Protein AF-A0A7J3S678-F1 (afdb_monomer_lite)

Sequence (325 aa):
MMLSISERAAVAVEGVDENLILGVKRDWEKSLGQVLEDLDFKKEIYIEYNPLIWHFSKYPIGIRAYSSIGNIITIIEFSTPNRRIPFDIFSSFESKRAVIAHEIAHILDDQRSYSMNYKKMAYEAQNYISREQRAELLAFFYEPLGIIKSNHSLIKVASYISSTDIGGHYMLGYGVLEALGRLGMNRTIKIPLFFEKMGEDHGVDISGLLRSHITYPYSFAGLLSLSIKNSIGILKISDLILCREKLISYLKGELNFQELDNELKKMGYHTKMDEEKLIEIMEQILIPEILDASSSNHMKKAKKYITKLRFPKLKNDMQNAIRLC

Secondary structure (DSSP, 8-state):
----HHHHHHHHHHT--HHHHHHHHHHHHHHHHHHHHHTT--S-EEEEE-THHHHHT--SEEEEEEE-SS-EEEEEEE--S-SSS-S-TT-SHHHHHHHHHHHHHHHHHHHHHHTT-HHHHHHHHHHBSHHHHHHHHHHHHH-HHHHHHHHHHHHHHHHHHTT----HHHHHHHHHHHHHHHTT----S-HHHHHHHHHHHHT--THHHHT-TT---GGGB----SSGGG--SB-BHHHHHHHHHHHHHHHTTSS-HHHHHHHHHHTT------HHHHHHHHHHH--HHHHHT--HHHHHHHHHHHTT-S-HHHHHHHHHHHHH-

Structure (mmCIF, N/CA/C/O backbone):
data_AF-A0A7J3S678-F1
#
_entry.id   AF-A0A7J3S678-F1
#
loop_
_atom_site.group_PDB
_atom_site.id
_atom_site.type_symbol
_atom_site.label_atom_id
_atom_site.label_alt_id
_atom_site.label_comp_id
_atom_site.label_asym_id
_atom_site.label_entity_id
_atom_site.label_seq_id
_atom_site.pdbx_PDB_ins_code
_atom_site.Cartn_x
_atom_site.Cartn_y
_atom_site.Cartn_z
_atom_site.occupancy
_atom_site.B_iso_or_equiv
_atom_site.auth_seq_id
_atom_site.auth_comp_id
_atom_site.auth_asym_id
_atom_site.auth_atom_id
_atom_site.pdbx_PDB_model_num
ATOM 1 N N . MET A 1 1 ? 7.335 -4.159 -29.404 1.00 72.56 1 MET A N 1
ATOM 2 C CA . MET A 1 1 ? 7.611 -4.788 -28.097 1.00 72.56 1 MET A CA 1
ATOM 3 C C . MET A 1 1 ? 7.075 -6.204 -28.155 1.00 72.56 1 MET A C 1
ATOM 5 O O . MET A 1 1 ? 5.934 -6.366 -28.568 1.00 72.56 1 MET A O 1
ATOM 9 N N . MET A 1 2 ? 7.907 -7.193 -27.844 1.00 85.31 2 MET A N 1
ATOM 10 C CA . MET A 1 2 ? 7.522 -8.604 -27.762 1.00 85.31 2 MET A CA 1
ATOM 11 C C . MET A 1 2 ? 7.770 -9.079 -26.331 1.00 85.31 2 MET A C 1
ATOM 13 O O . MET A 1 2 ? 8.707 -8.596 -25.696 1.00 85.31 2 MET A O 1
ATOM 17 N N . LEU A 1 3 ? 6.946 -10.004 -25.840 1.00 89.31 3 LEU A N 1
ATOM 18 C CA . LEU A 1 3 ? 7.205 -10.683 -24.574 1.00 89.31 3 LEU A CA 1
ATOM 19 C C . LEU A 1 3 ? 8.467 -11.545 -24.691 1.00 89.31 3 LEU A C 1
ATOM 21 O O . LEU A 1 3 ? 8.767 -12.101 -25.756 1.00 89.31 3 LEU A O 1
ATOM 25 N N . SER A 1 4 ? 9.200 -11.678 -23.590 1.00 91.12 4 SER A N 1
ATOM 26 C CA . SER A 1 4 ? 10.328 -12.602 -23.513 1.00 91.12 4 SER A CA 1
ATOM 27 C C . SER A 1 4 ? 9.859 -14.060 -23.692 1.00 91.12 4 SER A C 1
ATOM 29 O O . SER A 1 4 ? 8.665 -14.376 -23.689 1.00 91.12 4 SER A O 1
ATOM 31 N N . ILE A 1 5 ? 10.800 -14.994 -23.865 1.00 90.00 5 ILE A N 1
ATOM 32 C CA . ILE A 1 5 ? 10.459 -16.427 -23.906 1.00 90.00 5 ILE A CA 1
ATOM 33 C C . ILE A 1 5 ? 9.839 -16.880 -22.574 1.00 90.00 5 ILE A C 1
ATOM 35 O O . ILE A 1 5 ? 8.854 -17.618 -22.599 1.00 90.00 5 ILE A O 1
ATOM 39 N N . SER A 1 6 ? 10.370 -16.418 -21.433 1.00 89.06 6 SER A N 1
ATOM 40 C CA . SER A 1 6 ? 9.823 -16.752 -20.110 1.00 89.06 6 SER A CA 1
ATOM 41 C C . SER A 1 6 ? 8.400 -16.224 -19.946 1.00 89.06 6 SER A C 1
ATOM 43 O O . SER A 1 6 ? 7.523 -16.961 -19.504 1.00 89.06 6 SER A O 1
ATOM 45 N N . GLU A 1 7 ? 8.145 -14.990 -20.380 1.00 92.25 7 GLU A N 1
ATOM 46 C CA . GLU A 1 7 ? 6.831 -14.357 -20.289 1.00 92.25 7 GLU A CA 1
ATOM 47 C C . GLU A 1 7 ? 5.799 -15.066 -21.169 1.00 92.25 7 GLU A C 1
ATOM 49 O O . GLU A 1 7 ? 4.714 -15.376 -20.691 1.00 92.25 7 GLU A O 1
ATOM 54 N N . ARG A 1 8 ? 6.130 -15.408 -22.423 1.00 92.12 8 ARG A N 1
ATOM 55 C CA . ARG A 1 8 ? 5.209 -16.160 -23.301 1.00 92.12 8 ARG A CA 1
ATOM 56 C C . ARG A 1 8 ? 4.876 -17.542 -22.751 1.00 92.12 8 ARG A C 1
ATOM 58 O O . ARG A 1 8 ? 3.722 -17.960 -22.804 1.00 92.12 8 ARG A O 1
ATOM 65 N N . ALA A 1 9 ? 5.866 -18.239 -22.190 1.00 91.00 9 ALA A N 1
ATOM 66 C CA . ALA A 1 9 ? 5.626 -19.512 -21.519 1.00 91.00 9 ALA A CA 1
ATOM 67 C C . ALA A 1 9 ? 4.694 -19.336 -20.309 1.00 91.00 9 ALA A C 1
ATOM 69 O O . ALA A 1 9 ? 3.759 -20.116 -20.135 1.00 91.00 9 ALA A O 1
ATOM 70 N N . ALA A 1 10 ? 4.901 -18.286 -19.511 1.00 90.69 10 ALA A N 1
ATOM 71 C CA . ALA A 1 10 ? 4.048 -17.973 -18.372 1.00 90.69 10 ALA A CA 1
ATOM 72 C C . ALA A 1 10 ? 2.606 -17.642 -18.796 1.00 90.69 10 ALA A C 1
ATOM 74 O O . ALA A 1 10 ? 1.666 -18.169 -18.208 1.00 90.69 10 ALA A O 1
ATOM 75 N N . VAL A 1 11 ? 2.423 -16.848 -19.856 1.00 92.38 11 VAL A N 1
ATOM 76 C CA . VAL A 1 11 ? 1.109 -16.546 -20.451 1.00 92.38 11 VAL A CA 1
ATOM 77 C C . VAL A 1 11 ? 0.381 -17.823 -20.869 1.00 92.38 11 VAL A C 1
ATOM 79 O O . VAL A 1 11 ? -0.787 -18.002 -20.522 1.00 92.38 11 VAL A O 1
ATOM 82 N N . ALA A 1 12 ? 1.077 -18.733 -21.557 1.00 91.00 12 ALA A N 1
ATOM 83 C CA . ALA A 1 12 ? 0.508 -20.007 -21.985 1.00 91.00 12 ALA A CA 1
ATOM 84 C C . ALA A 1 12 ? 0.080 -20.884 -20.795 1.00 91.00 12 ALA A C 1
ATOM 86 O O . ALA A 1 12 ? -0.989 -21.489 -20.833 1.00 91.00 12 ALA A O 1
ATOM 87 N N . VAL A 1 13 ? 0.881 -20.925 -19.723 1.00 90.44 13 VAL A N 1
ATOM 88 C CA . VAL A 1 13 ? 0.566 -21.677 -18.495 1.00 90.44 13 VAL A CA 1
ATOM 89 C C . VAL A 1 13 ? -0.616 -21.068 -17.735 1.00 90.44 13 VAL A C 1
ATOM 91 O O . VAL A 1 13 ? -1.453 -21.803 -17.211 1.00 90.44 13 VAL A O 1
ATOM 94 N N . GLU A 1 14 ? -0.709 -19.740 -17.670 1.00 91.75 14 GLU A N 1
ATOM 95 C CA . GLU A 1 14 ? -1.824 -19.048 -17.015 1.00 91.75 14 GLU A CA 1
ATOM 96 C C . GLU A 1 14 ? -3.108 -19.032 -17.856 1.00 91.75 14 GLU A C 1
ATOM 98 O O . GLU A 1 14 ? -4.170 -18.700 -17.331 1.00 91.75 14 GLU A O 1
ATOM 103 N N . GLY A 1 15 ? -3.035 -19.388 -19.142 1.00 91.12 15 GLY A N 1
ATOM 104 C CA . GLY A 1 15 ? -4.182 -19.354 -20.049 1.00 91.12 15 GLY A CA 1
ATOM 105 C C . GLY A 1 15 ? -4.723 -17.938 -20.274 1.00 91.12 15 GLY A C 1
ATOM 106 O O . GLY A 1 15 ? -5.932 -17.756 -20.400 1.00 91.12 15 GLY A O 1
ATOM 107 N N . VAL A 1 16 ? -3.843 -16.933 -20.279 1.00 91.56 16 VAL A N 1
ATOM 108 C CA . VAL A 1 16 ? -4.204 -15.523 -20.501 1.00 91.56 16 VAL A CA 1
ATOM 109 C C . VAL A 1 16 ? -3.930 -15.140 -21.957 1.00 91.56 16 VAL A C 1
ATOM 111 O O . VAL A 1 16 ? -3.042 -15.697 -22.594 1.00 91.56 16 VAL A O 1
ATOM 114 N N . ASP A 1 17 ? -4.680 -14.179 -22.498 1.00 91.94 17 ASP A N 1
ATOM 115 C CA . ASP A 1 17 ? -4.407 -13.610 -23.823 1.00 91.94 17 ASP A CA 1
ATOM 116 C C . ASP A 1 17 ? -3.063 -12.854 -23.836 1.00 91.94 17 ASP A C 1
ATOM 118 O O . ASP A 1 17 ? -2.848 -11.908 -23.072 1.00 91.94 17 ASP A O 1
ATOM 122 N N . GLU A 1 18 ? -2.160 -13.247 -24.737 1.00 93.50 18 GLU A N 1
ATOM 123 C CA . GLU A 1 18 ? -0.860 -12.601 -24.932 1.00 93.50 18 GLU A CA 1
ATOM 124 C C . GLU A 1 18 ? -0.997 -11.112 -25.286 1.00 93.50 18 GLU A C 1
ATOM 126 O O . GLU A 1 18 ? -0.226 -10.288 -24.790 1.00 93.50 18 GLU A O 1
ATOM 131 N N . ASN A 1 19 ? -2.006 -10.732 -26.077 1.00 93.31 19 ASN A N 1
ATOM 132 C CA . ASN A 1 19 ? -2.236 -9.334 -26.454 1.00 93.31 19 ASN A CA 1
ATOM 133 C C . ASN A 1 19 ? -2.641 -8.481 -25.252 1.00 93.31 19 ASN A C 1
ATOM 135 O O . ASN A 1 19 ? -2.232 -7.320 -25.148 1.00 93.31 19 ASN A O 1
ATOM 139 N N . LEU A 1 20 ? -3.413 -9.060 -24.328 1.00 93.75 20 LEU A N 1
ATOM 140 C CA . LEU A 1 20 ? -3.773 -8.401 -23.079 1.00 93.75 20 LEU A CA 1
ATOM 141 C C . LEU A 1 20 ? -2.520 -8.141 -22.236 1.00 93.75 20 LEU A C 1
ATOM 143 O O . LEU A 1 20 ? -2.310 -7.012 -21.790 1.00 93.75 20 LEU A O 1
ATOM 147 N N . ILE A 1 21 ? -1.658 -9.148 -22.064 1.00 95.81 21 ILE A N 1
ATOM 148 C CA . ILE A 1 21 ? -0.411 -8.999 -21.298 1.00 95.81 21 ILE A CA 1
ATOM 149 C C . ILE A 1 21 ? 0.544 -8.003 -21.960 1.00 95.81 21 ILE A C 1
ATOM 151 O O . ILE A 1 21 ? 1.126 -7.174 -21.265 1.00 95.81 21 ILE A O 1
ATOM 155 N N . LEU A 1 22 ? 0.657 -8.003 -23.291 1.00 95.19 22 LEU A N 1
ATOM 156 C CA . LEU A 1 22 ? 1.438 -7.005 -24.029 1.00 95.19 22 LEU A CA 1
ATOM 157 C C . LEU A 1 22 ? 0.931 -5.576 -23.797 1.00 95.19 22 LEU A C 1
ATOM 159 O O . LEU A 1 22 ? 1.738 -4.655 -23.654 1.00 95.19 22 LEU A O 1
ATOM 163 N N . GLY A 1 23 ? -0.391 -5.381 -23.759 1.00 96.06 23 GLY A N 1
ATOM 164 C CA . GLY A 1 23 ? -1.003 -4.092 -23.437 1.00 96.06 23 GLY 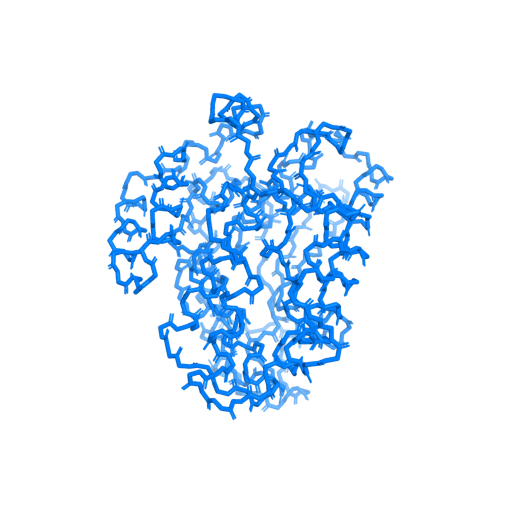A CA 1
ATOM 165 C C . GLY A 1 23 ? -0.655 -3.634 -22.021 1.00 96.06 23 GLY A C 1
ATOM 166 O O . GLY A 1 23 ? -0.135 -2.536 -21.835 1.00 96.06 23 GLY A O 1
ATOM 167 N N . VAL A 1 24 ? -0.852 -4.513 -21.037 1.00 96.31 24 VAL A N 1
ATOM 168 C CA . VAL A 1 24 ? -0.559 -4.228 -19.624 1.00 96.31 24 VAL A CA 1
ATOM 169 C C . VAL A 1 24 ? 0.930 -3.951 -19.408 1.00 96.31 24 VAL A C 1
ATOM 171 O O . VAL A 1 24 ? 1.279 -2.967 -18.756 1.00 96.31 24 VAL A O 1
ATOM 174 N N . LYS A 1 25 ? 1.819 -4.763 -19.996 1.00 96.19 25 LYS A N 1
ATOM 175 C CA . LYS A 1 25 ? 3.274 -4.573 -19.914 1.00 96.19 25 LYS A CA 1
ATOM 176 C C . LYS A 1 25 ? 3.697 -3.224 -20.485 1.00 96.19 25 LYS A C 1
ATOM 178 O O . LYS A 1 25 ? 4.483 -2.524 -19.857 1.00 96.19 25 LYS A O 1
ATOM 183 N N . ARG A 1 26 ? 3.142 -2.824 -21.632 1.00 96.62 26 ARG A N 1
ATOM 184 C CA . ARG A 1 26 ? 3.432 -1.514 -22.231 1.00 96.62 26 ARG A CA 1
ATOM 185 C C . ARG A 1 26 ? 3.066 -0.366 -21.296 1.00 96.62 26 ARG A C 1
ATOM 187 O O . ARG A 1 26 ? 3.820 0.600 -21.204 1.00 96.62 26 ARG A O 1
ATOM 194 N N . ASP A 1 27 ? 1.938 -0.470 -20.601 1.00 96.94 27 ASP A N 1
ATOM 195 C CA . ASP A 1 27 ? 1.537 0.542 -19.625 1.00 96.94 27 ASP A CA 1
ATOM 196 C C . ASP A 1 27 ? 2.495 0.584 -18.428 1.00 96.94 27 ASP A C 1
ATOM 198 O O . ASP A 1 27 ? 2.861 1.674 -17.991 1.00 96.94 27 ASP A O 1
ATOM 202 N N . TRP A 1 28 ? 2.948 -0.574 -17.933 1.00 97.12 28 TRP A N 1
ATOM 203 C CA . TRP A 1 28 ? 3.977 -0.649 -16.889 1.00 97.12 28 TRP A CA 1
ATOM 204 C C . TRP A 1 28 ? 5.309 -0.052 -17.326 1.00 97.12 28 TRP A C 1
ATOM 206 O O . TRP A 1 28 ? 5.868 0.755 -16.593 1.00 97.12 28 TRP A O 1
ATOM 216 N N . GLU A 1 29 ? 5.804 -0.394 -18.513 1.00 96.19 29 GLU A N 1
ATOM 217 C CA . GLU A 1 29 ? 7.060 0.148 -19.038 1.00 96.19 29 GLU A CA 1
ATOM 218 C C . GLU A 1 29 ? 6.979 1.662 -19.245 1.00 96.19 29 GLU A C 1
ATOM 220 O O . GLU A 1 29 ? 7.912 2.385 -18.905 1.00 96.19 29 GLU A O 1
ATOM 225 N N . LYS A 1 30 ? 5.839 2.167 -19.731 1.00 97.00 30 LYS A N 1
ATOM 226 C CA . LYS A 1 30 ? 5.602 3.609 -19.843 1.00 97.00 30 LYS A CA 1
ATOM 227 C C . LYS A 1 30 ? 5.609 4.284 -18.470 1.00 97.00 30 LYS A C 1
ATOM 229 O O . LYS A 1 30 ? 6.187 5.358 -18.320 1.00 97.00 30 LYS A O 1
ATOM 234 N N . SER A 1 31 ? 4.951 3.684 -17.477 1.00 97.38 31 SER A N 1
ATOM 235 C CA . SER A 1 31 ? 4.964 4.198 -16.106 1.00 97.38 31 SER A CA 1
ATOM 236 C C . SER A 1 31 ? 6.366 4.161 -15.504 1.00 97.38 31 SER A C 1
ATOM 238 O O . SER A 1 31 ? 6.748 5.134 -14.866 1.00 97.38 31 SER A O 1
ATOM 240 N N . LEU A 1 32 ? 7.140 3.099 -15.746 1.00 96.31 32 LEU A N 1
ATOM 241 C CA . LEU A 1 32 ? 8.522 2.990 -15.284 1.00 96.31 32 LEU A CA 1
ATOM 242 C C . LEU A 1 32 ? 9.392 4.073 -15.912 1.00 96.31 32 LEU A C 1
ATOM 244 O O . LEU A 1 32 ? 10.074 4.776 -15.179 1.00 96.31 32 LEU A O 1
ATOM 248 N N . GLY A 1 33 ? 9.318 4.252 -17.234 1.00 95.56 33 GLY A N 1
ATOM 249 C CA . GLY A 1 33 ? 10.068 5.292 -17.936 1.00 95.56 33 GLY A CA 1
ATOM 250 C C . GLY A 1 33 ? 9.830 6.679 -17.338 1.00 95.56 33 GLY A C 1
ATOM 251 O O . GLY A 1 33 ? 10.791 7.375 -17.038 1.00 95.56 33 GLY A O 1
ATOM 252 N N . GLN A 1 34 ? 8.566 7.028 -17.066 1.00 95.62 34 GLN A N 1
ATOM 253 C CA . GLN A 1 34 ? 8.234 8.305 -16.429 1.00 95.62 34 GLN A CA 1
ATOM 254 C C . GLN A 1 34 ? 8.793 8.416 -15.006 1.00 95.62 34 GLN A C 1
ATOM 256 O O . GLN A 1 34 ? 9.311 9.461 -14.645 1.00 95.62 34 GLN A O 1
ATOM 261 N N . VAL A 1 35 ? 8.680 7.368 -14.183 1.00 95.50 35 VAL A N 1
ATOM 262 C CA . VAL A 1 35 ? 9.172 7.417 -12.795 1.00 95.50 35 VAL A CA 1
ATOM 263 C C . VAL A 1 35 ? 10.697 7.531 -12.752 1.00 95.50 35 VAL A C 1
ATOM 265 O O . VAL A 1 35 ? 11.222 8.301 -11.957 1.00 95.50 35 VAL A O 1
ATOM 268 N N . LEU A 1 36 ? 11.411 6.788 -13.604 1.00 93.75 36 LEU A N 1
ATOM 269 C CA . LEU A 1 36 ? 12.872 6.865 -13.682 1.00 93.75 36 LEU A CA 1
ATOM 270 C C . LEU A 1 36 ? 13.344 8.238 -14.170 1.00 93.75 36 LEU A C 1
ATOM 272 O O . LEU A 1 36 ? 14.326 8.750 -13.642 1.00 93.75 36 LEU A O 1
ATOM 276 N N . GLU A 1 37 ? 12.642 8.822 -15.147 1.00 93.69 37 GLU A N 1
ATOM 277 C CA . GLU A 1 37 ? 12.896 10.183 -15.627 1.00 93.69 37 GLU A CA 1
ATOM 278 C C . GLU A 1 37 ? 12.648 11.216 -14.521 1.00 93.69 37 GLU A C 1
ATOM 280 O O . GLU A 1 37 ? 13.531 12.022 -14.237 1.00 93.69 37 GLU A O 1
ATOM 285 N N . ASP A 1 38 ? 11.489 11.152 -13.857 1.00 93.69 38 ASP A N 1
ATOM 286 C CA . ASP A 1 38 ? 11.111 12.096 -12.801 1.00 93.69 38 ASP A CA 1
ATOM 287 C C . ASP A 1 38 ? 12.100 12.058 -11.618 1.00 93.69 38 ASP A C 1
ATOM 289 O O . ASP A 1 38 ? 12.396 13.100 -11.041 1.00 93.69 38 ASP A O 1
ATOM 293 N N . LEU A 1 39 ? 12.616 10.873 -11.262 1.00 90.00 39 LEU A N 1
ATOM 294 C CA . LEU A 1 39 ? 13.523 10.663 -10.123 1.00 90.00 39 LEU A CA 1
ATOM 295 C C . LEU A 1 39 ? 15.024 10.764 -10.476 1.00 90.00 39 LEU A C 1
ATOM 297 O O . LEU A 1 39 ? 15.853 10.487 -9.609 1.00 90.00 39 LEU A O 1
ATOM 301 N N . ASP A 1 40 ? 15.392 11.074 -11.729 1.00 87.75 40 ASP A N 1
ATOM 302 C CA . ASP A 1 40 ? 16.771 10.962 -12.266 1.00 87.75 40 ASP A CA 1
ATOM 303 C C . ASP A 1 40 ? 17.464 9.639 -11.860 1.00 87.75 40 ASP A C 1
ATOM 305 O O . ASP A 1 40 ? 18.642 9.584 -11.483 1.00 87.75 40 ASP 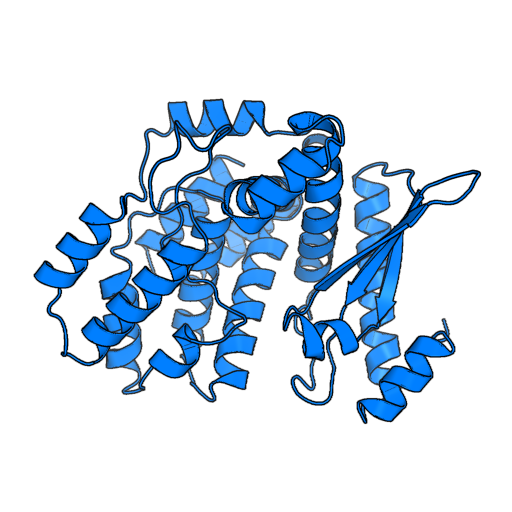A O 1
ATOM 309 N N . PHE A 1 41 ? 16.714 8.533 -11.879 1.00 82.88 41 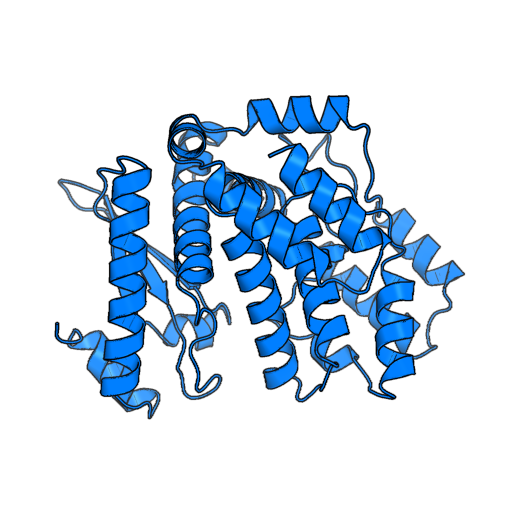PHE A N 1
ATOM 310 C CA . PHE A 1 41 ? 17.173 7.269 -11.312 1.00 82.88 41 PHE A CA 1
ATOM 311 C C . PHE A 1 41 ? 17.988 6.468 -12.337 1.00 82.88 41 PHE A C 1
ATOM 313 O O . PHE A 1 41 ? 17.451 5.869 -13.264 1.00 82.88 41 PHE A O 1
ATOM 320 N N . LYS A 1 42 ? 19.314 6.428 -12.154 1.00 74.06 42 LYS A N 1
ATOM 321 C CA . LYS A 1 42 ? 20.281 5.912 -13.153 1.00 74.06 42 LYS A CA 1
ATOM 322 C C . LYS A 1 42 ? 20.541 4.403 -13.113 1.00 74.06 42 LYS A C 1
ATOM 324 O O . LYS A 1 42 ? 21.360 3.910 -13.886 1.00 74.06 42 LYS A O 1
ATOM 329 N N . LYS A 1 43 ? 19.912 3.658 -12.198 1.00 72.69 43 LYS A N 1
ATOM 330 C CA . LYS A 1 43 ? 20.077 2.195 -12.135 1.00 72.69 43 LYS A CA 1
ATOM 331 C C . LYS A 1 43 ? 19.230 1.510 -13.202 1.00 72.69 43 LYS A C 1
ATOM 333 O O . LYS A 1 43 ? 18.142 1.967 -13.533 1.00 72.69 43 LYS A O 1
ATOM 338 N N . GLU A 1 44 ? 19.710 0.365 -13.673 1.00 82.00 44 GLU A N 1
ATOM 339 C CA . GLU A 1 44 ? 18.978 -0.480 -14.612 1.00 82.00 44 GLU A CA 1
ATOM 340 C C . GLU A 1 44 ? 17.805 -1.163 -13.894 1.00 82.00 44 GLU A C 1
ATOM 342 O O . GLU A 1 44 ? 17.975 -2.174 -13.204 1.00 82.00 44 GLU A O 1
ATOM 347 N N . ILE A 1 45 ? 16.616 -0.566 -14.031 1.00 90.06 45 ILE A N 1
ATOM 348 C CA . ILE A 1 45 ? 15.346 -1.155 -13.607 1.00 90.06 45 ILE A CA 1
ATOM 349 C C . ILE A 1 45 ? 14.571 -1.607 -14.842 1.00 90.06 45 ILE A C 1
ATOM 351 O O . ILE A 1 45 ? 14.418 -0.849 -15.798 1.00 90.06 45 ILE A O 1
ATOM 355 N N . TYR A 1 46 ? 14.043 -2.828 -14.798 1.00 91.50 46 TYR A N 1
ATOM 356 C CA . TYR A 1 46 ? 13.192 -3.391 -15.845 1.00 91.50 46 TYR A CA 1
ATOM 357 C C . TYR A 1 46 ? 11.836 -3.833 -15.296 1.00 91.50 46 TYR A C 1
ATOM 359 O O . TYR A 1 46 ? 11.686 -4.074 -14.098 1.00 91.50 46 TYR A O 1
ATOM 367 N N . ILE A 1 47 ? 10.861 -3.974 -16.195 1.00 94.12 47 ILE A N 1
ATOM 368 C CA . ILE A 1 47 ? 9.556 -4.576 -15.914 1.00 94.12 47 ILE A CA 1
ATOM 369 C C . ILE A 1 47 ? 9.506 -5.989 -16.500 1.00 94.12 47 ILE A C 1
ATOM 371 O O . ILE A 1 47 ? 9.802 -6.186 -17.682 1.00 94.12 47 ILE A O 1
ATOM 375 N N . GLU A 1 48 ? 9.037 -6.954 -15.711 1.00 94.88 48 GLU A N 1
ATOM 376 C CA . GLU A 1 48 ? 8.757 -8.311 -16.188 1.00 94.88 48 GLU A CA 1
ATOM 377 C C . GLU A 1 48 ? 7.377 -8.802 -15.734 1.00 94.88 48 GLU A C 1
ATOM 379 O O . GLU A 1 48 ? 6.952 -8.585 -14.597 1.00 94.88 48 GLU A O 1
ATOM 384 N N . TYR A 1 49 ? 6.670 -9.486 -16.631 1.00 95.25 49 TYR A N 1
ATOM 385 C CA . TYR A 1 49 ? 5.481 -10.246 -16.278 1.00 95.25 49 TYR A CA 1
ATOM 386 C C . TYR A 1 49 ? 5.888 -11.582 -15.651 1.00 95.25 49 TYR A C 1
ATOM 388 O O . TYR A 1 49 ? 6.442 -12.455 -16.318 1.00 95.25 49 TYR A O 1
ATOM 396 N N . ASN A 1 50 ? 5.576 -11.766 -14.370 1.00 93.62 50 ASN A N 1
ATOM 397 C CA . ASN A 1 50 ? 5.863 -13.000 -13.651 1.00 93.62 50 ASN A CA 1
ATOM 398 C C . ASN A 1 50 ? 4.654 -13.424 -12.799 1.00 93.62 50 ASN A C 1
ATOM 400 O O . ASN A 1 50 ? 4.535 -13.022 -11.641 1.00 93.62 50 ASN A O 1
ATOM 404 N N . PRO A 1 51 ? 3.742 -14.263 -13.321 1.00 90.94 51 PRO A N 1
ATOM 405 C CA . PRO A 1 51 ? 2.574 -14.719 -12.572 1.00 90.94 51 PRO A CA 1
ATOM 406 C C . PRO A 1 51 ? 2.921 -15.701 -11.441 1.00 90.94 51 PRO A C 1
ATOM 408 O O . PRO A 1 51 ? 2.091 -15.938 -10.563 1.00 90.94 51 PRO A O 1
ATOM 411 N N . LEU A 1 52 ? 4.142 -16.255 -11.401 1.00 86.69 52 LEU A N 1
ATOM 412 C CA . LEU A 1 52 ? 4.545 -17.203 -10.359 1.00 86.69 52 LEU A CA 1
ATOM 413 C C . LEU A 1 52 ? 4.595 -16.556 -8.976 1.00 86.69 52 LEU A C 1
ATOM 415 O O . LEU A 1 52 ? 4.240 -17.219 -7.999 1.00 86.69 52 LEU A O 1
ATOM 419 N N . ILE A 1 53 ? 4.954 -15.271 -8.877 1.00 86.25 53 ILE A N 1
ATOM 420 C CA . ILE A 1 53 ? 4.975 -14.565 -7.585 1.00 86.25 53 ILE A CA 1
ATOM 421 C C . ILE A 1 53 ? 3.594 -14.639 -6.912 1.00 86.25 53 ILE A C 1
ATOM 423 O O . ILE A 1 53 ? 3.497 -14.920 -5.720 1.00 86.25 53 ILE A O 1
ATOM 427 N N . TRP A 1 54 ? 2.505 -14.562 -7.686 1.00 85.75 54 TRP A N 1
ATOM 428 C CA . TRP A 1 54 ? 1.148 -14.714 -7.164 1.00 85.75 54 TRP A CA 1
ATOM 429 C C . TRP A 1 54 ? 0.887 -16.114 -6.590 1.00 85.75 54 TRP A C 1
ATOM 431 O O . TRP A 1 54 ? 0.167 -16.293 -5.599 1.00 85.75 54 TRP A O 1
ATOM 441 N N . HIS A 1 55 ? 1.467 -17.154 -7.189 1.00 81.88 55 HIS A N 1
ATOM 442 C CA . HIS A 1 55 ? 1.296 -18.524 -6.704 1.00 81.88 55 HIS A CA 1
ATOM 443 C C . HIS A 1 55 ? 2.031 -18.771 -5.388 1.00 81.88 55 HIS A C 1
ATOM 445 O O . HIS A 1 55 ? 1.470 -19.476 -4.545 1.00 81.88 55 HIS A O 1
ATOM 451 N N . PHE A 1 56 ? 3.179 -18.127 -5.172 1.00 80.44 56 PHE A N 1
ATOM 452 C CA . PHE A 1 56 ? 3.991 -18.288 -3.962 1.00 80.44 56 PHE A CA 1
ATOM 453 C C . PHE A 1 56 ? 3.674 -17.271 -2.865 1.00 80.44 56 PHE A C 1
ATOM 455 O O . PHE A 1 56 ? 3.267 -17.662 -1.774 1.00 80.44 56 PHE A O 1
ATOM 462 N N . SER A 1 57 ? 3.842 -15.978 -3.141 1.00 74.69 57 SER A N 1
ATOM 463 C CA . SER A 1 57 ? 3.687 -14.914 -2.143 1.00 74.69 57 SER A CA 1
ATOM 464 C C . SER A 1 57 ? 2.259 -14.390 -2.063 1.00 74.69 57 SER A C 1
ATOM 466 O O . SER A 1 57 ? 1.874 -13.822 -1.046 1.00 74.69 57 SER A O 1
ATOM 468 N N . LYS A 1 58 ? 1.467 -14.600 -3.1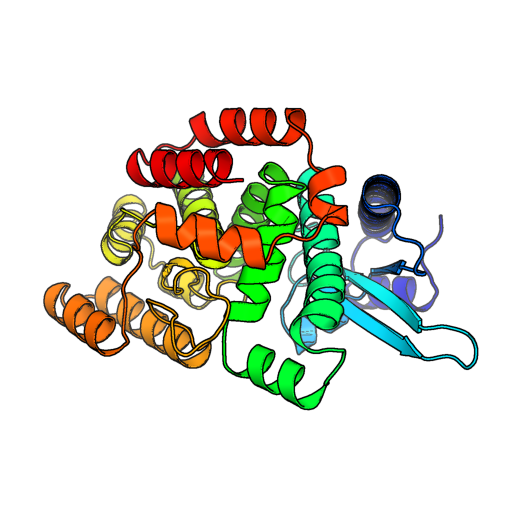24 1.00 81.19 58 LYS A N 1
ATOM 469 C CA . LYS A 1 58 ? 0.118 -14.037 -3.276 1.00 81.19 58 LYS A CA 1
ATOM 470 C C . LYS A 1 58 ? 0.098 -12.506 -3.291 1.00 81.19 58 LYS A C 1
ATOM 472 O O . LYS A 1 58 ? -0.934 -11.900 -3.023 1.00 81.19 58 LYS A O 1
ATOM 477 N N . TYR A 1 59 ? 1.224 -11.890 -3.638 1.00 79.44 59 TYR A N 1
ATOM 478 C CA . TYR A 1 59 ? 1.311 -10.460 -3.896 1.00 79.44 59 TYR A CA 1
ATOM 479 C C . TYR A 1 59 ? 1.267 -10.179 -5.397 1.00 79.44 59 TYR A C 1
ATOM 481 O O . TYR A 1 59 ? 1.800 -10.964 -6.185 1.00 79.44 59 TYR A O 1
ATOM 489 N N . PRO A 1 60 ? 0.644 -9.062 -5.811 1.00 84.31 60 PRO A N 1
ATOM 490 C CA . PRO A 1 60 ? 0.554 -8.707 -7.218 1.00 84.31 60 PRO A CA 1
ATOM 491 C C . PRO A 1 60 ? 1.881 -8.216 -7.812 1.00 84.31 60 PRO A C 1
ATOM 493 O O . PRO A 1 60 ? 2.019 -8.248 -9.036 1.00 84.31 60 PRO A O 1
ATOM 496 N N . ILE A 1 61 ? 2.823 -7.797 -6.958 1.00 90.25 61 ILE A N 1
ATOM 497 C CA . ILE A 1 61 ? 4.090 -7.139 -7.297 1.00 90.25 61 ILE A CA 1
ATOM 498 C C . ILE A 1 61 ? 5.241 -7.819 -6.558 1.00 90.25 61 ILE A C 1
ATOM 500 O O . ILE A 1 61 ? 5.055 -8.307 -5.440 1.00 90.25 61 ILE A O 1
ATOM 504 N N . GLY A 1 62 ? 6.416 -7.854 -7.182 1.00 85.00 62 GLY A N 1
ATOM 505 C CA . GLY A 1 62 ? 7.658 -8.318 -6.572 1.00 85.00 62 GLY A CA 1
ATOM 506 C C . GLY A 1 62 ? 8.869 -7.543 -7.083 1.00 85.00 62 GLY A C 1
ATOM 507 O O . GLY A 1 62 ? 8.807 -6.896 -8.126 1.00 85.00 62 GLY A O 1
ATOM 508 N N . ILE A 1 63 ? 9.979 -7.632 -6.353 1.00 85.06 63 ILE A N 1
ATOM 509 C CA . ILE A 1 63 ? 11.290 -7.167 -6.809 1.00 85.06 63 ILE A CA 1
ATOM 510 C C . ILE A 1 63 ? 12.239 -8.361 -6.860 1.00 85.06 63 ILE A C 1
ATOM 512 O O . ILE A 1 63 ? 12.368 -9.111 -5.889 1.00 85.06 63 ILE A O 1
ATOM 516 N N . ARG A 1 64 ? 12.976 -8.479 -7.963 1.00 86.44 64 ARG A N 1
ATOM 517 C CA . ARG A 1 64 ? 14.091 -9.412 -8.127 1.00 86.44 64 ARG A CA 1
ATOM 518 C C . ARG A 1 64 ? 15.349 -8.634 -8.497 1.00 86.44 64 ARG A C 1
ATOM 520 O O . ARG A 1 64 ? 15.326 -7.824 -9.416 1.00 86.44 64 ARG A O 1
ATOM 527 N N . ALA A 1 65 ? 16.447 -8.874 -7.785 1.00 81.81 65 ALA A N 1
ATOM 528 C CA . ALA A 1 65 ? 17.722 -8.200 -8.023 1.00 81.81 65 ALA A CA 1
ATOM 529 C C . ALA A 1 65 ? 18.810 -9.204 -8.425 1.00 81.81 65 ALA A C 1
ATOM 531 O O . ALA A 1 65 ? 18.938 -10.270 -7.820 1.00 81.81 65 ALA A O 1
ATOM 532 N N . TYR A 1 66 ? 19.604 -8.841 -9.428 1.00 80.00 66 TYR A N 1
ATOM 533 C CA . TYR A 1 66 ? 20.710 -9.628 -9.961 1.00 80.00 66 TYR A CA 1
ATOM 534 C C . TYR A 1 66 ? 22.018 -8.861 -9.822 1.00 80.00 66 TYR A C 1
ATOM 536 O O . TYR A 1 66 ? 22.185 -7.801 -10.420 1.00 80.00 66 TYR A O 1
ATOM 544 N N . SER A 1 67 ? 22.967 -9.416 -9.072 1.00 72.06 67 SER A N 1
ATOM 545 C CA . SER A 1 67 ? 24.329 -8.882 -9.009 1.00 72.06 67 SER A CA 1
ATOM 546 C C . SER A 1 67 ? 25.167 -9.449 -10.152 1.00 72.06 67 SER A C 1
ATOM 548 O O . SER A 1 67 ? 25.280 -10.666 -10.298 1.00 72.06 67 SER A O 1
ATOM 550 N N . SER A 1 68 ? 25.788 -8.572 -10.934 1.00 67.25 68 SER A N 1
ATOM 551 C CA . SER A 1 68 ? 26.809 -8.919 -11.926 1.00 67.25 68 SER A CA 1
ATOM 552 C C . SER A 1 68 ? 28.164 -8.319 -11.538 1.00 67.25 68 SER A C 1
ATOM 554 O O . SER A 1 68 ? 28.253 -7.504 -10.622 1.00 67.25 68 SER A O 1
ATOM 556 N N . ILE A 1 69 ? 29.226 -8.702 -12.255 1.00 65.94 69 ILE A N 1
ATOM 557 C CA . ILE A 1 69 ? 30.591 -8.179 -12.046 1.00 65.94 69 ILE A CA 1
ATOM 558 C C . ILE A 1 69 ? 30.647 -6.649 -12.238 1.00 65.94 69 ILE A C 1
ATOM 560 O O . ILE A 1 69 ? 31.496 -5.995 -11.641 1.00 65.94 69 ILE A O 1
ATOM 564 N N . GLY A 1 70 ? 29.747 -6.077 -13.050 1.00 61.59 70 GLY A N 1
ATOM 565 C CA . GLY A 1 70 ? 29.748 -4.649 -13.386 1.00 61.59 70 GLY A CA 1
ATOM 566 C C . GLY A 1 70 ? 28.639 -3.811 -12.742 1.00 61.59 70 GLY A C 1
ATOM 567 O O . GLY A 1 70 ? 28.826 -2.607 -12.604 1.00 61.59 70 GLY A O 1
ATOM 568 N N . ASN A 1 71 ? 27.491 -4.399 -12.372 1.00 70.19 71 ASN A N 1
ATOM 569 C CA . ASN A 1 71 ? 26.349 -3.658 -11.813 1.00 70.19 71 ASN A CA 1
ATOM 570 C C . ASN A 1 71 ? 25.283 -4.566 -11.158 1.00 70.19 71 ASN A C 1
ATOM 572 O O . ASN A 1 71 ? 25.296 -5.785 -11.351 1.00 70.19 71 ASN A O 1
ATOM 576 N N . ILE A 1 72 ? 24.333 -3.965 -10.432 1.00 79.12 72 ILE A N 1
ATOM 577 C CA . ILE A 1 72 ? 23.095 -4.612 -9.968 1.00 79.12 72 ILE A CA 1
ATOM 578 C C . ILE A 1 72 ? 21.955 -4.256 -10.927 1.00 79.12 72 ILE A C 1
ATOM 580 O O . ILE A 1 72 ? 21.658 -3.078 -11.115 1.00 79.12 72 ILE A O 1
ATOM 584 N N . ILE A 1 73 ? 21.298 -5.276 -11.477 1.00 85.19 73 ILE A N 1
ATOM 585 C CA . ILE A 1 73 ? 20.072 -5.138 -12.269 1.00 85.19 73 ILE A CA 1
ATOM 586 C C . ILE A 1 73 ? 18.877 -5.409 -11.361 1.00 85.19 73 ILE A C 1
ATOM 588 O O . ILE A 1 73 ? 18.829 -6.447 -10.697 1.00 85.19 73 ILE A O 1
ATOM 592 N N . THR A 1 74 ? 17.894 -4.514 -11.367 1.00 88.25 74 THR A N 1
ATOM 593 C CA . THR A 1 74 ? 16.643 -4.689 -10.624 1.00 88.25 74 THR A CA 1
ATOM 594 C C . THR A 1 74 ? 15.494 -4.934 -11.593 1.00 88.25 74 THR A C 1
ATOM 596 O O . THR A 1 74 ? 15.346 -4.248 -12.598 1.00 88.25 74 THR A O 1
ATOM 599 N N . ILE A 1 75 ? 14.645 -5.907 -11.290 1.00 91.31 75 ILE A N 1
ATOM 600 C CA . ILE A 1 75 ? 13.440 -6.214 -12.053 1.00 91.31 75 ILE A CA 1
ATOM 601 C C . ILE A 1 75 ? 12.247 -6.040 -11.122 1.00 91.31 75 ILE A C 1
ATOM 603 O O . ILE A 1 75 ? 12.166 -6.709 -10.091 1.00 91.31 75 ILE A O 1
ATOM 607 N N . ILE A 1 76 ? 11.335 -5.143 -11.490 1.00 92.88 76 ILE A N 1
ATOM 608 C CA . ILE A 1 76 ? 10.017 -5.033 -10.872 1.00 92.88 76 ILE A CA 1
ATOM 609 C C . ILE A 1 76 ? 9.084 -5.966 -11.639 1.00 92.88 76 ILE A C 1
ATOM 611 O O . ILE A 1 76 ? 8.922 -5.878 -12.858 1.00 92.88 76 ILE A O 1
ATOM 615 N N . GLU A 1 77 ? 8.482 -6.888 -10.909 1.00 94.00 77 GLU A N 1
ATOM 616 C CA . GLU A 1 77 ? 7.650 -7.946 -11.449 1.00 94.00 77 GLU A CA 1
ATOM 617 C C . GLU A 1 77 ? 6.183 -7.638 -11.183 1.00 94.00 77 GLU A C 1
ATOM 619 O O . GLU A 1 77 ? 5.813 -7.307 -10.058 1.00 94.00 77 GLU A O 1
ATOM 624 N N . PHE A 1 78 ? 5.332 -7.795 -12.195 1.00 94.81 78 PHE A N 1
ATOM 625 C CA . PHE A 1 78 ? 3.881 -7.765 -12.026 1.00 94.81 78 PHE A CA 1
ATOM 626 C C . PHE A 1 78 ? 3.283 -9.116 -12.414 1.00 94.81 78 PHE A C 1
ATOM 628 O O . PHE A 1 78 ? 3.758 -9.791 -13.326 1.00 94.81 78 PHE A O 1
ATOM 635 N N . SER A 1 79 ? 2.228 -9.527 -11.716 1.00 93.31 79 SER A N 1
ATOM 636 C CA . SER A 1 79 ? 1.696 -10.896 -11.826 1.00 93.31 79 SER A CA 1
ATOM 637 C C . SER A 1 79 ? 0.272 -11.000 -12.330 1.00 93.31 79 SER A C 1
ATOM 639 O O . SER A 1 79 ? -0.243 -12.109 -12.465 1.00 93.31 79 SER A O 1
ATOM 641 N N . THR A 1 80 ? -0.379 -9.871 -12.593 1.00 92.75 80 THR A N 1
ATOM 642 C CA . THR A 1 80 ? -1.760 -9.830 -13.075 1.00 92.75 80 THR A CA 1
ATOM 643 C C . THR A 1 80 ? -1.862 -9.060 -14.380 1.00 92.75 80 THR A C 1
ATOM 645 O O . THR A 1 80 ? -1.207 -8.021 -14.487 1.00 92.75 80 THR A O 1
ATOM 648 N N . PRO A 1 81 ? -2.713 -9.476 -15.332 1.00 94.19 81 PRO A N 1
ATOM 649 C CA . PRO A 1 81 ? -3.660 -10.601 -15.268 1.00 94.19 81 PRO A CA 1
ATOM 650 C C . PRO A 1 81 ? -3.030 -12.003 -15.141 1.00 94.19 81 PRO A C 1
ATOM 652 O O . PRO A 1 81 ? -1.917 -12.233 -15.602 1.00 94.19 81 PRO A O 1
ATOM 655 N N . ASN A 1 82 ? -3.737 -12.941 -14.510 1.00 93.25 82 ASN A N 1
ATOM 656 C CA . ASN A 1 82 ? -3.400 -14.370 -14.417 1.00 93.25 82 ASN A CA 1
ATOM 657 C C . ASN A 1 82 ? -4.678 -15.221 -14.282 1.00 93.25 82 ASN A C 1
ATOM 659 O O . ASN A 1 82 ? -5.782 -14.675 -14.235 1.00 93.25 82 ASN A O 1
ATOM 663 N N . ARG A 1 83 ? -4.560 -16.553 -14.168 1.00 90.69 83 ARG A N 1
ATOM 664 C CA . ARG A 1 83 ? -5.736 -17.448 -14.115 1.00 90.69 83 ARG A CA 1
ATOM 665 C C . ARG A 1 83 ? -6.674 -17.202 -12.930 1.00 90.69 83 ARG A C 1
ATOM 667 O O . ARG A 1 83 ? -7.837 -17.588 -12.970 1.00 90.69 83 ARG A O 1
ATOM 674 N N . ARG A 1 84 ? -6.158 -16.633 -11.835 1.00 89.88 84 ARG A N 1
ATOM 675 C CA . ARG A 1 84 ? -6.937 -16.340 -10.622 1.00 89.88 84 ARG A CA 1
ATOM 676 C C . ARG A 1 84 ? -7.521 -14.939 -10.673 1.00 89.88 84 ARG A C 1
ATOM 678 O O . ARG A 1 84 ? -8.682 -14.774 -10.325 1.00 89.88 84 ARG A O 1
ATOM 685 N N . ILE A 1 85 ? -6.727 -13.956 -11.090 1.00 91.81 85 ILE A N 1
ATOM 686 C CA . ILE A 1 85 ? -7.135 -12.560 -11.247 1.00 91.81 85 ILE A CA 1
ATOM 687 C C . ILE A 1 85 ? -7.051 -12.206 -12.732 1.00 91.81 85 ILE A C 1
ATOM 689 O O . ILE A 1 85 ? -5.982 -11.814 -13.204 1.00 91.81 85 ILE A O 1
ATOM 693 N N . PRO A 1 86 ? -8.153 -12.333 -13.488 1.00 92.38 86 PRO A N 1
ATOM 694 C CA . PRO A 1 86 ? -8.136 -12.249 -14.949 1.00 92.38 86 PRO A CA 1
ATOM 695 C C . PRO A 1 86 ? -8.099 -10.803 -15.471 1.00 92.38 86 PRO A C 1
ATOM 697 O O . PRO A 1 86 ? -8.486 -10.533 -16.603 1.00 92.38 86 PRO A O 1
ATOM 700 N N . PHE A 1 87 ? -7.666 -9.850 -14.649 1.00 93.19 87 PHE A N 1
ATOM 701 C CA . PHE A 1 87 ? -7.610 -8.433 -14.988 1.00 93.19 87 PHE A CA 1
ATOM 702 C C . PHE A 1 87 ? -6.362 -7.778 -14.397 1.00 93.19 87 PHE A C 1
ATOM 704 O O . PHE A 1 87 ? -5.765 -8.280 -13.447 1.00 93.19 87 PHE A O 1
ATOM 711 N N . ASP A 1 88 ? -5.976 -6.637 -14.964 1.00 94.50 88 ASP A N 1
ATOM 712 C CA . ASP A 1 88 ? -4.905 -5.810 -14.421 1.00 94.50 88 ASP A CA 1
ATOM 713 C C . ASP A 1 88 ? -5.378 -5.138 -13.129 1.00 94.50 88 ASP A C 1
ATOM 715 O O . ASP A 1 88 ? -6.294 -4.307 -13.139 1.00 94.50 88 ASP A O 1
ATOM 719 N N . ILE A 1 89 ? -4.759 -5.514 -12.010 1.00 93.81 89 ILE A N 1
ATOM 720 C CA . ILE A 1 89 ? -5.066 -4.941 -10.701 1.00 93.81 89 ILE A CA 1
ATOM 721 C C . ILE A 1 89 ? -4.785 -3.438 -10.705 1.00 93.81 89 ILE A C 1
ATOM 723 O O . ILE A 1 89 ? -5.622 -2.656 -10.258 1.00 93.81 89 ILE A O 1
ATOM 727 N N . PHE A 1 90 ? -3.653 -3.011 -11.264 1.00 94.94 90 PHE A N 1
ATOM 728 C CA . PHE A 1 90 ? -3.225 -1.613 -11.278 1.00 94.94 90 PHE A CA 1
ATOM 729 C C . PHE A 1 90 ? -3.514 -0.982 -12.641 1.00 94.94 90 PHE A C 1
ATOM 731 O O . PHE A 1 90 ? -2.640 -0.474 -13.340 1.00 94.94 90 PHE A O 1
ATOM 738 N N . SER A 1 91 ? -4.792 -1.001 -13.018 1.00 92.94 91 SER A N 1
ATOM 739 C CA . SER A 1 91 ? -5.262 -0.562 -14.340 1.00 92.94 91 SER A CA 1
ATOM 740 C C . SER A 1 91 ? -4.973 0.905 -14.690 1.00 92.94 91 SER A C 1
ATOM 742 O O . SER A 1 91 ? -4.954 1.251 -15.868 1.00 92.94 91 SER A O 1
ATOM 744 N N . SER A 1 92 ? -4.736 1.789 -13.712 1.00 95.69 92 SER A N 1
ATOM 745 C CA . SER A 1 92 ? -4.487 3.211 -13.981 1.00 95.69 92 SER A CA 1
ATOM 746 C C . SER A 1 92 ? -2.997 3.541 -14.033 1.00 95.69 92 SER A C 1
ATOM 748 O O . SER A 1 92 ? -2.192 3.005 -13.268 1.00 95.69 92 SER A O 1
ATOM 750 N N . PHE A 1 93 ? -2.643 4.498 -14.894 1.00 96.31 93 PHE A N 1
ATOM 751 C CA . PHE A 1 93 ? -1.273 4.995 -15.019 1.00 96.31 93 PHE A CA 1
ATOM 752 C C . PHE A 1 93 ? -0.720 5.510 -13.682 1.00 96.31 93 PHE A C 1
ATOM 754 O O . PHE A 1 93 ? 0.404 5.187 -13.316 1.00 96.31 93 PHE A O 1
ATOM 761 N N . GLU A 1 94 ? -1.524 6.251 -12.909 1.00 96.62 94 GLU A N 1
ATOM 762 C CA . GLU A 1 94 ? -1.103 6.745 -11.592 1.00 96.62 94 GLU A CA 1
ATOM 763 C C . GLU A 1 94 ? -0.853 5.602 -10.605 1.00 96.62 94 GLU A C 1
ATOM 765 O O . GLU A 1 94 ? 0.135 5.649 -9.883 1.00 96.62 94 GLU A O 1
ATOM 770 N N . SER A 1 95 ? -1.691 4.553 -10.587 1.00 96.88 95 SER A N 1
ATOM 771 C CA . SER A 1 95 ? -1.449 3.408 -9.697 1.00 96.88 95 SER A CA 1
ATOM 772 C C . SER A 1 95 ? -0.163 2.659 -10.042 1.00 96.88 95 SER A C 1
ATOM 774 O O . SER A 1 95 ? 0.578 2.313 -9.130 1.00 96.88 95 SER A O 1
ATOM 776 N N . LYS A 1 96 ? 0.145 2.465 -11.334 1.00 97.75 96 LYS A N 1
ATOM 777 C CA . LYS A 1 96 ? 1.405 1.831 -11.755 1.00 97.75 96 LYS A CA 1
ATOM 778 C C . LYS A 1 96 ? 2.612 2.676 -11.352 1.00 97.75 96 LYS A C 1
ATOM 780 O O . LYS A 1 96 ? 3.549 2.144 -10.766 1.00 97.75 96 LYS A O 1
ATOM 785 N N . ARG A 1 97 ? 2.562 3.996 -11.590 1.00 96.81 97 ARG A N 1
ATOM 786 C CA . ARG A 1 97 ? 3.617 4.926 -11.151 1.00 96.81 97 ARG A CA 1
ATOM 787 C C . ARG A 1 97 ? 3.837 4.883 -9.643 1.00 96.81 97 ARG A C 1
ATOM 789 O O . ARG A 1 97 ? 4.977 4.785 -9.216 1.00 96.81 97 ARG A O 1
ATOM 796 N N . ALA A 1 98 ? 2.767 4.917 -8.851 1.00 96.62 98 ALA A N 1
ATOM 797 C CA . ALA A 1 98 ? 2.865 4.852 -7.396 1.00 96.62 98 ALA A CA 1
ATOM 798 C C . ALA A 1 98 ? 3.460 3.528 -6.902 1.00 96.62 98 ALA A C 1
ATOM 800 O O . ALA A 1 98 ? 4.306 3.544 -6.018 1.00 96.62 98 ALA A O 1
ATOM 801 N N . VAL A 1 99 ? 3.068 2.395 -7.492 1.00 96.00 99 VAL A N 1
ATOM 802 C CA . VAL A 1 99 ? 3.649 1.086 -7.155 1.00 96.00 99 VAL A CA 1
ATOM 803 C C . VAL A 1 99 ? 5.136 1.034 -7.514 1.00 96.00 99 VAL A C 1
ATOM 805 O O . VAL A 1 99 ? 5.943 0.624 -6.693 1.00 96.00 99 VAL A O 1
ATOM 808 N N . ILE A 1 100 ? 5.527 1.501 -8.704 1.00 96.25 100 ILE A N 1
ATOM 809 C CA . ILE A 1 100 ? 6.946 1.572 -9.089 1.00 96.25 100 ILE A CA 1
ATOM 810 C C . ILE A 1 100 ? 7.722 2.484 -8.130 1.00 96.25 100 ILE A C 1
ATOM 812 O O . ILE A 1 100 ? 8.804 2.120 -7.678 1.00 96.25 100 ILE A O 1
ATOM 816 N N . ALA A 1 101 ? 7.167 3.651 -7.796 1.00 95.56 101 ALA A N 1
ATOM 817 C CA . ALA A 1 101 ? 7.781 4.581 -6.857 1.00 95.56 101 ALA A CA 1
ATOM 818 C C . ALA A 1 101 ? 7.913 3.982 -5.449 1.00 95.56 101 ALA A C 1
ATOM 820 O O . ALA A 1 101 ? 8.920 4.228 -4.800 1.00 95.56 101 ALA A O 1
ATOM 821 N N . HIS A 1 102 ? 6.958 3.161 -4.996 1.00 95.56 102 HIS A N 1
ATOM 822 C CA . HIS A 1 102 ? 7.042 2.406 -3.737 1.00 95.56 102 HIS A CA 1
ATOM 823 C C . HIS A 1 102 ? 8.209 1.421 -3.739 1.00 95.56 102 HIS A C 1
ATOM 825 O O . HIS A 1 102 ? 9.015 1.410 -2.811 1.00 95.56 102 HIS A O 1
ATOM 831 N N . GLU A 1 103 ? 8.360 0.650 -4.814 1.00 93.06 103 GLU A N 1
ATOM 832 C CA . GLU A 1 103 ? 9.476 -0.289 -4.955 1.00 93.06 103 GLU A CA 1
ATOM 833 C C . GLU A 1 103 ? 10.839 0.430 -5.029 1.00 93.06 103 GLU A C 1
ATOM 835 O O . GLU A 1 103 ? 11.821 -0.017 -4.436 1.00 93.06 103 GLU A O 1
ATOM 840 N N . ILE A 1 104 ? 10.914 1.584 -5.702 1.00 92.75 104 ILE A N 1
ATOM 841 C CA . ILE A 1 104 ? 12.127 2.421 -5.721 1.00 92.75 104 ILE A CA 1
ATOM 842 C C . ILE A 1 104 ? 12.381 3.060 -4.350 1.00 92.75 104 ILE A C 1
ATOM 844 O O . ILE A 1 104 ? 13.529 3.121 -3.906 1.00 92.75 104 ILE A O 1
ATOM 848 N N . ALA A 1 105 ? 11.332 3.491 -3.649 1.00 92.75 105 ALA A N 1
ATOM 849 C CA . ALA A 1 105 ? 11.432 4.056 -2.310 1.00 92.75 105 ALA A CA 1
ATOM 850 C C . ALA A 1 105 ? 11.994 3.041 -1.310 1.00 92.75 105 ALA A C 1
ATOM 852 O O . ALA A 1 105 ? 12.822 3.418 -0.487 1.00 92.75 105 ALA A O 1
ATOM 853 N N . HIS A 1 106 ? 11.634 1.758 -1.427 1.00 90.31 106 HIS A N 1
ATOM 854 C CA . HIS A 1 106 ? 12.285 0.682 -0.674 1.00 90.31 106 HIS A CA 1
ATOM 855 C C . HIS A 1 106 ? 13.794 0.643 -0.915 1.00 90.31 106 HIS A C 1
ATOM 857 O O . HIS A 1 106 ? 14.559 0.587 0.040 1.00 90.31 106 HIS A O 1
ATOM 863 N N . ILE A 1 107 ? 14.239 0.721 -2.173 1.00 87.88 107 ILE A N 1
ATOM 864 C CA . ILE A 1 107 ? 15.672 0.699 -2.518 1.00 87.88 107 ILE A CA 1
ATOM 865 C C . ILE A 1 107 ? 16.398 1.909 -1.913 1.00 87.88 107 ILE A C 1
ATOM 867 O O . ILE A 1 107 ? 17.494 1.763 -1.371 1.00 87.88 107 ILE A O 1
ATOM 871 N N . LEU A 1 108 ? 15.801 3.097 -2.012 1.00 89.19 108 LEU A N 1
ATOM 872 C CA . LEU A 1 108 ? 16.374 4.341 -1.497 1.00 89.19 108 LEU A CA 1
ATOM 873 C C . LEU A 1 108 ? 16.405 4.376 0.043 1.00 89.19 108 LEU A C 1
ATOM 875 O O . LEU A 1 108 ? 17.440 4.702 0.630 1.00 89.19 108 LEU A O 1
ATOM 879 N N . ASP A 1 109 ? 15.310 3.987 0.705 1.00 88.94 109 ASP A N 1
ATOM 880 C CA . ASP A 1 109 ? 15.242 3.877 2.168 1.00 88.94 109 ASP A CA 1
ATOM 881 C C . ASP A 1 109 ? 16.217 2.816 2.686 1.00 88.94 109 ASP A C 1
ATOM 883 O O . ASP A 1 109 ? 16.930 3.061 3.656 1.00 88.94 109 ASP A O 1
ATOM 887 N N . ASP A 1 110 ? 16.331 1.668 2.016 1.00 86.50 110 ASP A N 1
ATOM 888 C CA . ASP A 1 110 ? 17.257 0.603 2.403 1.00 86.50 110 ASP A CA 1
ATOM 889 C C . ASP A 1 110 ? 18.723 1.075 2.390 1.00 86.50 110 ASP A C 1
ATOM 891 O O . ASP A 1 110 ? 19.501 0.807 3.319 1.00 86.50 110 ASP A O 1
ATOM 895 N N . GLN A 1 111 ? 19.098 1.838 1.359 1.00 84.69 111 GLN A N 1
ATOM 896 C CA . GLN A 1 111 ? 20.424 2.443 1.247 1.00 84.69 111 GLN A CA 1
ATOM 897 C C . GLN A 1 111 ? 20.682 3.456 2.368 1.00 84.69 111 GLN A C 1
ATOM 899 O O . GLN A 1 111 ? 21.740 3.407 3.002 1.00 84.69 111 GLN A O 1
ATOM 904 N N . ARG A 1 112 ? 19.715 4.337 2.646 1.00 85.69 112 ARG A N 1
ATOM 905 C CA . ARG A 1 112 ? 19.841 5.397 3.655 1.00 85.69 112 ARG A CA 1
ATOM 906 C C . ARG A 1 112 ? 19.804 4.863 5.090 1.00 85.69 112 ARG A C 1
ATOM 908 O O . ARG A 1 112 ? 20.679 5.178 5.891 1.00 85.69 112 ARG A O 1
ATOM 915 N N . SER A 1 113 ? 18.792 4.068 5.415 1.00 80.88 113 SER A N 1
ATOM 916 C CA . SER A 1 113 ? 18.419 3.686 6.785 1.00 80.88 113 SER A CA 1
ATOM 917 C C . SER A 1 113 ? 19.191 2.471 7.313 1.00 80.88 113 SER A C 1
ATOM 919 O O . SER A 1 113 ? 19.308 2.272 8.531 1.00 80.88 113 SER A O 1
ATOM 921 N N . TYR A 1 114 ? 19.744 1.648 6.416 1.00 82.38 114 TYR A N 1
ATOM 922 C CA . TYR A 1 114 ? 20.432 0.407 6.791 1.00 82.38 114 TYR A CA 1
ATOM 923 C C . TYR A 1 114 ? 21.839 0.285 6.229 1.00 82.38 114 TYR A C 1
ATOM 925 O O . TYR A 1 114 ? 22.516 -0.684 6.576 1.00 82.38 114 TYR A O 1
ATOM 933 N N . SER A 1 115 ? 22.282 1.214 5.376 1.00 82.19 115 SER A N 1
ATOM 934 C CA . SER A 1 115 ? 23.572 1.118 4.680 1.00 82.19 115 SER A CA 1
ATOM 935 C C . SER A 1 115 ? 23.753 -0.253 4.010 1.00 82.19 115 SER A C 1
ATOM 937 O O . SER A 1 115 ? 24.828 -0.848 4.063 1.00 82.19 115 SER A O 1
ATOM 939 N N . MET A 1 116 ? 22.665 -0.794 3.443 1.00 73.88 116 MET A N 1
ATOM 940 C CA . MET A 1 116 ? 22.598 -2.132 2.837 1.00 73.88 116 MET A CA 1
ATOM 941 C C . MET A 1 116 ? 22.926 -3.302 3.792 1.00 73.88 116 MET A C 1
ATOM 943 O O . MET A 1 116 ? 23.320 -4.386 3.357 1.00 73.88 116 MET A O 1
ATOM 947 N N . ASN A 1 117 ? 22.729 -3.142 5.106 1.00 83.69 117 ASN A N 1
ATOM 948 C CA . ASN A 1 117 ? 22.829 -4.242 6.069 1.00 83.69 117 ASN A CA 1
ATOM 949 C C . ASN A 1 117 ? 21.640 -5.211 5.937 1.00 83.69 117 ASN A C 1
ATOM 951 O O . ASN A 1 117 ? 20.615 -5.069 6.610 1.00 83.69 117 ASN A O 1
ATOM 955 N N . TYR A 1 118 ? 21.806 -6.236 5.096 1.00 82.25 118 TYR A N 1
ATOM 956 C CA . TYR A 1 118 ? 20.746 -7.188 4.745 1.00 82.25 118 TYR A CA 1
ATOM 957 C C . TYR A 1 118 ? 20.119 -7.905 5.938 1.00 82.25 118 TYR A C 1
ATOM 959 O O . TYR A 1 118 ? 18.920 -8.166 5.924 1.00 82.25 118 TYR A O 1
ATOM 967 N N . LYS A 1 119 ? 20.885 -8.186 7.000 1.00 86.12 119 LYS A N 1
ATOM 968 C CA . LYS A 1 119 ? 20.341 -8.846 8.197 1.00 86.12 119 LYS A CA 1
ATOM 969 C C . LYS A 1 119 ? 19.343 -7.951 8.925 1.00 86.12 119 LYS A C 1
ATOM 971 O O . LYS A 1 119 ? 18.286 -8.423 9.331 1.00 86.12 119 LYS A O 1
ATOM 976 N N . LYS A 1 120 ? 19.673 -6.665 9.080 1.00 85.12 120 LYS A N 1
ATOM 977 C CA . LYS A 1 120 ? 18.792 -5.693 9.738 1.00 85.12 120 LYS A CA 1
ATOM 978 C C . LYS A 1 120 ? 17.552 -5.412 8.882 1.00 85.12 120 LYS A C 1
ATOM 980 O O . LYS A 1 120 ? 16.453 -5.406 9.426 1.00 85.12 120 LYS A O 1
ATOM 985 N N . MET A 1 121 ? 17.730 -5.269 7.565 1.00 84.00 121 MET A N 1
ATOM 986 C CA . MET A 1 121 ? 16.628 -5.083 6.608 1.00 84.00 121 MET A CA 1
ATOM 987 C C . MET A 1 121 ? 15.654 -6.267 6.633 1.00 84.00 121 MET A C 1
ATOM 989 O O . MET A 1 121 ? 14.458 -6.073 6.832 1.00 84.00 121 MET A O 1
ATOM 993 N N . ALA A 1 122 ? 16.167 -7.498 6.525 1.00 85.69 122 ALA A N 1
ATOM 994 C CA . ALA A 1 122 ? 15.349 -8.709 6.564 1.00 85.69 122 ALA A CA 1
ATOM 995 C C . ALA A 1 122 ? 14.616 -8.872 7.904 1.00 85.69 122 ALA A C 1
ATOM 997 O O . ALA A 1 122 ? 13.439 -9.224 7.923 1.00 85.69 122 ALA A O 1
ATOM 998 N N . TYR A 1 123 ? 15.285 -8.575 9.025 1.00 87.50 123 TYR A N 1
ATOM 999 C CA . TYR A 1 123 ? 14.652 -8.620 10.340 1.00 87.50 123 TYR A CA 1
ATOM 1000 C C . TYR A 1 123 ? 13.499 -7.616 10.460 1.00 87.50 123 TYR A C 1
ATOM 1002 O O . TYR A 1 123 ? 12.430 -7.988 10.944 1.00 87.50 123 TYR A O 1
ATOM 1010 N N . GLU A 1 124 ? 13.684 -6.365 10.023 1.00 87.69 124 GLU A N 1
ATOM 1011 C CA . GLU A 1 124 ? 12.607 -5.372 10.060 1.00 87.69 124 GLU A CA 1
ATOM 1012 C C . GLU A 1 124 ? 11.452 -5.776 9.144 1.00 87.69 124 GLU A C 1
ATOM 1014 O O . GLU A 1 124 ? 10.330 -5.873 9.628 1.00 87.69 124 GLU A O 1
ATOM 1019 N N . ALA A 1 125 ? 11.730 -6.120 7.882 1.00 84.25 125 ALA A N 1
ATOM 1020 C CA . ALA A 1 125 ? 10.716 -6.523 6.905 1.00 84.25 125 ALA A CA 1
ATOM 1021 C C . ALA A 1 125 ? 9.897 -7.751 7.344 1.00 84.25 125 ALA A C 1
ATOM 1023 O O . ALA A 1 125 ? 8.708 -7.844 7.051 1.00 84.25 125 ALA A O 1
ATOM 1024 N N . GLN A 1 126 ? 10.512 -8.696 8.064 1.00 85.69 126 GLN A N 1
ATOM 1025 C CA . GLN A 1 126 ? 9.823 -9.896 8.542 1.00 85.69 126 GLN A CA 1
ATOM 1026 C C . GLN A 1 126 ? 8.929 -9.629 9.761 1.00 85.69 126 GLN A C 1
ATOM 1028 O O . GLN A 1 126 ? 7.923 -10.314 9.948 1.00 85.69 126 GLN A O 1
ATOM 1033 N N . ASN A 1 127 ? 9.308 -8.685 10.625 1.00 87.69 127 ASN A N 1
ATOM 1034 C CA . ASN A 1 127 ? 8.692 -8.547 11.946 1.00 87.69 127 ASN A CA 1
ATOM 1035 C C . ASN A 1 127 ? 7.822 -7.299 12.086 1.00 87.69 127 ASN A C 1
ATOM 1037 O O . ASN A 1 127 ? 6.861 -7.327 12.854 1.00 87.69 127 ASN A O 1
ATOM 1041 N N . TYR A 1 128 ? 8.139 -6.220 11.372 1.00 90.44 128 TYR A N 1
ATOM 1042 C CA . TYR A 1 128 ? 7.559 -4.898 11.578 1.00 90.44 128 TYR A CA 1
ATOM 1043 C C . TYR A 1 128 ? 7.103 -4.270 10.266 1.00 90.44 128 TYR A C 1
ATOM 1045 O O . TYR A 1 128 ? 7.669 -4.496 9.203 1.00 90.44 128 TYR A O 1
ATOM 1053 N N . ILE A 1 129 ? 6.085 -3.421 10.360 1.00 91.25 129 ILE A N 1
ATOM 1054 C CA . ILE A 1 129 ? 5.515 -2.734 9.199 1.00 91.25 129 ILE A CA 1
ATOM 1055 C C . ILE A 1 129 ? 6.227 -1.424 8.843 1.00 91.25 129 ILE A C 1
ATOM 1057 O O . ILE A 1 129 ? 5.947 -0.861 7.792 1.00 91.25 129 ILE A O 1
ATOM 1061 N N . SER A 1 130 ? 7.132 -0.924 9.690 1.00 90.12 130 SER A N 1
ATOM 1062 C CA . SER A 1 130 ? 7.740 0.409 9.555 1.00 90.12 130 SER A CA 1
ATOM 1063 C C . SER A 1 130 ? 8.447 0.622 8.218 1.00 90.12 130 SER A C 1
ATOM 1065 O O . SER A 1 130 ? 8.318 1.695 7.637 1.00 90.12 130 SER A O 1
ATOM 1067 N N . ARG A 1 131 ? 9.136 -0.398 7.693 1.00 90.12 131 ARG A N 1
ATOM 1068 C CA . ARG A 1 131 ? 9.765 -0.341 6.365 1.00 90.12 131 ARG A CA 1
ATOM 1069 C C . ARG A 1 131 ? 8.743 -0.133 5.247 1.00 90.12 131 ARG A C 1
ATOM 1071 O O . ARG A 1 131 ? 8.924 0.763 4.432 1.00 90.12 131 ARG A O 1
ATOM 1078 N N . GLU A 1 132 ? 7.643 -0.885 5.260 1.00 91.38 132 GLU A N 1
ATOM 1079 C CA . GLU A 1 132 ? 6.542 -0.672 4.311 1.00 91.38 132 GLU A CA 1
ATOM 1080 C C . GLU A 1 132 ? 5.916 0.712 4.472 1.00 91.38 132 GLU A C 1
ATOM 1082 O O . GLU A 1 132 ? 5.589 1.346 3.475 1.00 91.38 132 GLU A O 1
ATOM 1087 N N . GLN A 1 133 ? 5.801 1.216 5.706 1.00 94.25 133 GLN A N 1
ATOM 1088 C CA . GLN A 1 133 ? 5.206 2.531 5.926 1.00 94.25 133 GLN A CA 1
ATOM 1089 C C . GLN A 1 133 ? 6.065 3.684 5.408 1.00 94.25 133 GLN A C 1
ATOM 1091 O O . GLN A 1 133 ? 5.535 4.640 4.843 1.00 94.25 133 GLN A O 1
ATOM 1096 N N . ARG A 1 134 ? 7.392 3.596 5.565 1.00 93.94 134 ARG A N 1
ATOM 1097 C CA . ARG A 1 134 ? 8.317 4.595 5.014 1.00 93.94 134 ARG A CA 1
ATOM 1098 C C . ARG A 1 134 ? 8.291 4.596 3.487 1.00 93.94 134 ARG A C 1
ATOM 1100 O O . ARG A 1 134 ? 8.193 5.668 2.899 1.00 93.94 134 ARG A O 1
ATOM 1107 N N . ALA A 1 135 ? 8.323 3.423 2.854 1.00 94.19 135 ALA A N 1
ATOM 1108 C CA . ALA A 1 135 ? 8.248 3.323 1.398 1.00 94.19 135 ALA A CA 1
ATOM 1109 C C . ALA A 1 135 ? 6.914 3.846 0.843 1.00 94.19 135 ALA A C 1
ATOM 1111 O O . ALA A 1 135 ? 6.919 4.641 -0.099 1.00 94.19 135 ALA A O 1
ATOM 1112 N N . GLU A 1 136 ? 5.788 3.496 1.476 1.00 96.25 136 GLU A N 1
ATOM 1113 C CA . GLU A 1 136 ? 4.468 3.976 1.050 1.00 96.25 136 GLU A CA 1
ATOM 1114 C C . GLU A 1 136 ? 4.369 5.501 1.185 1.00 96.25 136 GLU A C 1
ATOM 1116 O O . GLU A 1 136 ? 3.855 6.173 0.291 1.00 96.25 136 GLU A O 1
ATOM 1121 N N . LEU A 1 137 ? 4.895 6.066 2.279 1.00 96.62 137 LEU A N 1
ATOM 1122 C CA . LEU A 1 137 ? 4.938 7.512 2.483 1.00 96.62 137 LEU A CA 1
ATOM 1123 C C . LEU A 1 137 ? 5.734 8.214 1.385 1.00 96.62 137 LEU A C 1
ATOM 1125 O O . LEU A 1 137 ? 5.258 9.184 0.802 1.00 96.62 137 LEU A O 1
ATOM 1129 N N . LEU A 1 138 ? 6.939 7.730 1.100 1.00 96.12 138 LEU A N 1
ATOM 1130 C CA . LEU A 1 138 ? 7.797 8.291 0.064 1.00 96.12 138 LEU A CA 1
ATOM 1131 C C . LEU A 1 138 ? 7.117 8.227 -1.314 1.00 96.12 138 LEU A C 1
ATOM 1133 O O . LEU A 1 138 ? 7.054 9.226 -2.028 1.00 96.12 138 LEU A O 1
ATOM 1137 N N . ALA A 1 139 ? 6.501 7.097 -1.657 1.00 96.81 139 ALA A N 1
ATOM 1138 C CA . ALA A 1 139 ? 5.721 6.976 -2.886 1.00 96.81 139 ALA A CA 1
ATOM 1139 C C . ALA A 1 139 ? 4.501 7.916 -2.917 1.00 96.81 139 ALA A C 1
ATOM 1141 O O . ALA A 1 139 ? 4.119 8.404 -3.983 1.00 96.81 139 ALA A O 1
ATOM 1142 N N . PHE A 1 140 ? 3.906 8.212 -1.760 1.00 97.62 140 PHE A N 1
ATOM 1143 C CA . PHE A 1 140 ? 2.794 9.151 -1.631 1.00 97.62 140 PHE A CA 1
ATOM 1144 C C . PHE A 1 140 ? 3.206 10.612 -1.809 1.00 97.62 140 PHE A C 1
ATOM 1146 O O . PHE A 1 140 ? 2.428 11.373 -2.379 1.00 97.62 140 PHE A O 1
ATOM 1153 N N . PHE A 1 141 ? 4.416 11.002 -1.396 1.00 96.00 141 PHE A N 1
ATOM 1154 C CA . PHE A 1 141 ? 4.971 12.321 -1.727 1.00 96.00 141 PHE A CA 1
ATOM 1155 C C . PHE A 1 141 ? 5.083 12.516 -3.247 1.00 96.00 141 PHE A C 1
ATOM 1157 O O . PHE A 1 141 ? 4.748 13.578 -3.769 1.00 96.00 141 PHE A O 1
ATOM 1164 N N . TYR A 1 142 ? 5.480 11.474 -3.975 1.00 96.25 142 TYR A N 1
ATOM 1165 C CA . TYR A 1 142 ? 5.608 11.522 -5.430 1.00 96.25 142 TYR A CA 1
ATOM 1166 C C . TYR A 1 142 ? 4.251 11.454 -6.168 1.00 96.25 142 TYR A C 1
ATOM 1168 O O . TYR A 1 142 ? 3.931 12.316 -6.998 1.00 96.25 142 TYR A O 1
ATOM 1176 N N . GLU A 1 143 ? 3.427 10.440 -5.874 1.00 97.00 143 GLU A N 1
ATOM 1177 C CA . GLU A 1 143 ? 2.177 10.133 -6.588 1.00 97.00 143 GLU A CA 1
ATOM 1178 C C . GLU A 1 143 ? 1.029 9.764 -5.615 1.00 97.00 143 GLU A C 1
ATOM 1180 O O . GLU A 1 143 ? 0.589 8.610 -5.529 1.00 97.00 143 GLU A O 1
ATOM 1185 N N . PRO A 1 144 ? 0.473 10.753 -4.889 1.00 97.50 144 PRO A N 1
ATOM 1186 C CA . PRO A 1 144 ? -0.547 10.526 -3.861 1.00 97.50 144 PRO A CA 1
ATOM 1187 C C . PRO A 1 144 ? -1.838 9.916 -4.420 1.00 97.50 144 PRO A C 1
ATOM 1189 O O . PRO A 1 144 ? -2.465 9.062 -3.790 1.00 97.50 144 PRO A O 1
ATOM 1192 N N . LEU A 1 145 ? -2.264 10.332 -5.621 1.00 97.75 145 LEU A N 1
ATOM 1193 C CA . LEU A 1 145 ? -3.471 9.781 -6.238 1.00 97.75 145 LEU A CA 1
ATOM 1194 C C . LEU A 1 145 ? -3.261 8.312 -6.610 1.00 97.75 145 LEU A C 1
ATOM 1196 O O . LEU A 1 145 ? -4.181 7.507 -6.455 1.00 97.75 145 LEU A O 1
ATOM 1200 N N . GLY A 1 146 ? -2.072 7.967 -7.100 1.00 97.69 146 GLY A N 1
ATOM 1201 C CA . GLY A 1 146 ? -1.725 6.588 -7.406 1.00 97.69 146 GLY A CA 1
ATOM 1202 C C . GLY A 1 146 ? -1.758 5.687 -6.180 1.00 97.69 146 GLY A C 1
ATOM 1203 O O . GLY A 1 146 ? -2.356 4.621 -6.280 1.00 97.69 146 GLY A O 1
ATOM 1204 N N . ILE A 1 147 ? -1.246 6.131 -5.026 1.00 97.88 147 ILE A N 1
ATOM 1205 C CA . ILE A 1 147 ? -1.309 5.372 -3.760 1.00 97.88 147 ILE A CA 1
ATOM 1206 C C . ILE A 1 147 ? -2.752 5.156 -3.285 1.00 97.88 147 ILE A C 1
ATOM 1208 O O . ILE A 1 147 ? -3.139 4.059 -2.876 1.00 97.88 147 ILE A O 1
ATOM 1212 N N . ILE A 1 148 ? -3.606 6.178 -3.392 1.00 97.31 148 ILE A N 1
ATOM 1213 C CA . ILE A 1 148 ? -5.030 6.032 -3.055 1.00 97.31 148 ILE A CA 1
ATOM 1214 C C . ILE A 1 148 ? -5.701 5.018 -3.998 1.00 97.31 148 ILE A C 1
ATOM 1216 O O . ILE A 1 148 ? -6.485 4.169 -3.564 1.00 97.31 148 ILE A O 1
ATOM 1220 N N . LYS A 1 149 ? -5.407 5.092 -5.303 1.00 96.88 149 LYS A N 1
ATOM 1221 C CA . LYS A 1 149 ? -5.967 4.178 -6.310 1.00 96.88 149 LYS A CA 1
ATOM 1222 C C . LYS A 1 149 ? -5.417 2.755 -6.189 1.00 96.88 149 LYS A C 1
ATOM 1224 O O . LYS A 1 149 ? -6.180 1.815 -6.414 1.00 96.88 149 LYS A O 1
ATOM 1229 N N . SER A 1 150 ? -4.140 2.577 -5.856 1.00 95.75 150 SER A N 1
ATOM 1230 C CA . SER A 1 150 ? -3.513 1.261 -5.702 1.00 95.75 150 SER A CA 1
ATOM 1231 C C . SER A 1 150 ? -4.148 0.521 -4.527 1.00 95.75 150 SER A C 1
ATOM 1233 O O . SER A 1 150 ? -4.647 -0.585 -4.714 1.00 95.75 150 SER A O 1
ATOM 1235 N N . ASN A 1 151 ? -4.284 1.175 -3.371 1.00 95.44 151 ASN A N 1
ATOM 1236 C CA . ASN A 1 151 ? -4.954 0.608 -2.201 1.00 95.44 151 ASN A CA 1
ATOM 1237 C C . ASN A 1 151 ? -6.427 0.279 -2.475 1.00 95.44 151 ASN A C 1
ATOM 1239 O O . ASN A 1 151 ? -6.888 -0.816 -2.161 1.00 95.44 151 ASN A O 1
ATOM 1243 N N . HIS A 1 152 ? -7.161 1.168 -3.151 1.00 94.44 152 HIS A N 1
ATOM 1244 C CA . HIS A 1 152 ? -8.520 0.864 -3.610 1.00 94.44 152 HIS A CA 1
ATOM 1245 C C . HIS A 1 152 ? -8.574 -0.375 -4.523 1.00 94.44 152 HIS A C 1
ATOM 1247 O O . HIS A 1 152 ? -9.480 -1.200 -4.408 1.00 94.44 152 HIS A O 1
ATOM 1253 N N . SER A 1 153 ? -7.590 -0.536 -5.408 1.00 93.88 153 SER A N 1
ATOM 1254 C CA . SER A 1 153 ? -7.510 -1.687 -6.312 1.00 93.88 153 SER A CA 1
ATOM 1255 C C . SER A 1 153 ? -7.203 -2.987 -5.565 1.00 93.88 153 SER A C 1
ATOM 1257 O O . SER A 1 153 ? -7.803 -4.014 -5.874 1.00 93.88 153 SER A O 1
ATOM 1259 N N . LEU A 1 154 ? -6.355 -2.946 -4.533 1.00 93.19 154 LEU A N 1
ATOM 1260 C CA . LEU A 1 154 ? -6.108 -4.092 -3.651 1.00 93.19 154 LEU A CA 1
ATOM 1261 C C . LEU A 1 154 ? -7.388 -4.534 -2.927 1.00 93.19 154 LEU A C 1
ATOM 1263 O O . LEU A 1 154 ? -7.685 -5.729 -2.893 1.00 93.19 154 LEU A O 1
ATOM 1267 N N . ILE A 1 155 ? -8.197 -3.588 -2.434 1.00 93.62 155 ILE A N 1
ATOM 1268 C CA . ILE A 1 155 ? -9.504 -3.901 -1.837 1.00 93.62 155 ILE A CA 1
ATOM 1269 C C . ILE A 1 155 ? -10.449 -4.534 -2.863 1.00 93.62 155 ILE A C 1
ATOM 1271 O O . ILE A 1 155 ? -11.100 -5.533 -2.561 1.00 93.62 155 ILE A O 1
ATOM 1275 N N . LYS A 1 156 ? -10.500 -4.005 -4.091 1.00 92.69 156 LYS A N 1
ATOM 1276 C CA . LYS A 1 156 ? -11.314 -4.581 -5.174 1.00 92.69 156 LYS A CA 1
ATOM 1277 C C . LYS A 1 156 ? -10.922 -6.032 -5.468 1.00 92.69 156 LYS A C 1
ATOM 1279 O O . LYS A 1 156 ? -11.786 -6.880 -5.674 1.00 92.69 156 LYS A O 1
ATOM 1284 N N . VAL A 1 157 ? -9.628 -6.333 -5.470 1.00 92.19 157 VAL A N 1
ATOM 1285 C CA . VAL A 1 157 ? -9.120 -7.696 -5.674 1.00 92.19 157 VAL A CA 1
ATOM 1286 C C . VAL A 1 157 ? -9.470 -8.595 -4.498 1.00 92.19 157 VAL A C 1
ATOM 1288 O O . VAL A 1 157 ? -9.915 -9.719 -4.706 1.00 92.19 157 VAL A O 1
ATOM 1291 N N . ALA A 1 158 ? -9.321 -8.109 -3.266 1.00 92.31 158 ALA A N 1
ATOM 1292 C CA . ALA A 1 158 ? -9.715 -8.854 -2.079 1.00 92.31 158 ALA A CA 1
ATOM 1293 C C . ALA A 1 158 ? -11.217 -9.185 -2.086 1.00 92.31 158 ALA A C 1
ATOM 1295 O O . ALA A 1 158 ? -11.591 -10.326 -1.820 1.00 92.31 158 ALA A O 1
ATOM 1296 N N . SER A 1 159 ? -12.058 -8.225 -2.474 1.00 92.25 159 SER A N 1
ATOM 1297 C CA . SER A 1 159 ? -13.499 -8.398 -2.695 1.00 92.25 159 SER A CA 1
ATOM 1298 C C . SER A 1 159 ? -13.783 -9.452 -3.770 1.00 92.25 159 SER A C 1
ATOM 1300 O O . SER A 1 159 ? -14.551 -10.379 -3.523 1.00 92.25 159 SER A O 1
ATOM 1302 N N . TYR A 1 160 ? -13.085 -9.395 -4.909 1.00 92.38 160 TYR A N 1
ATOM 1303 C CA . TYR A 1 160 ? -13.208 -10.387 -5.979 1.00 92.38 160 TYR A CA 1
ATOM 1304 C C . TYR A 1 160 ? -12.834 -11.807 -5.516 1.00 92.38 160 TYR A C 1
ATOM 1306 O O . TYR A 1 160 ? -13.608 -12.740 -5.704 1.00 92.38 160 TYR A O 1
ATOM 1314 N N . ILE A 1 161 ? -11.680 -11.981 -4.860 1.00 91.25 161 ILE A N 1
ATOM 1315 C CA . ILE A 1 161 ? -11.199 -13.295 -4.389 1.00 91.25 161 ILE A CA 1
ATOM 1316 C C . ILE A 1 161 ? -12.141 -13.891 -3.343 1.00 91.25 161 ILE A C 1
ATOM 1318 O O . ILE A 1 161 ? -12.393 -15.094 -3.344 1.00 91.25 161 ILE A O 1
ATOM 1322 N N . SER A 1 162 ? -12.643 -13.053 -2.440 1.00 91.62 162 SER A N 1
ATOM 1323 C CA . SER A 1 162 ? -13.550 -13.467 -1.369 1.00 91.62 162 SER A CA 1
ATOM 1324 C C . SER A 1 162 ? -15.009 -13.565 -1.810 1.00 91.62 162 SER A C 1
ATOM 1326 O O . SER A 1 162 ? -15.851 -13.926 -0.993 1.00 91.62 162 SER A O 1
ATOM 1328 N N . SER A 1 163 ? -15.325 -13.232 -3.069 1.00 91.06 163 SER A N 1
ATOM 1329 C CA . SER A 1 163 ? -16.703 -13.134 -3.572 1.00 91.06 163 SER A CA 1
ATOM 1330 C C . SER A 1 163 ? -17.604 -12.268 -2.676 1.00 91.06 163 SER A C 1
ATOM 1332 O O . SER A 1 163 ? -18.788 -12.545 -2.510 1.00 91.06 163 SER A O 1
ATOM 1334 N N . THR A 1 164 ? -17.027 -11.229 -2.066 1.00 90.44 164 THR A N 1
ATOM 1335 C CA . THR A 1 164 ? -17.717 -10.315 -1.149 1.00 90.44 164 THR A CA 1
ATOM 1336 C C . THR A 1 164 ? -17.977 -9.006 -1.879 1.00 90.44 164 THR A C 1
ATOM 1338 O O . THR A 1 164 ? -17.040 -8.236 -2.096 1.00 90.44 164 THR A O 1
ATOM 1341 N N . ASP A 1 165 ? -19.223 -8.733 -2.261 1.00 86.56 165 ASP A N 1
ATOM 1342 C CA . ASP A 1 165 ? -19.586 -7.446 -2.858 1.00 86.56 165 ASP A CA 1
ATOM 1343 C C . ASP A 1 165 ? -19.701 -6.377 -1.767 1.00 86.56 165 ASP A C 1
ATOM 1345 O O . ASP A 1 165 ? -20.558 -6.446 -0.886 1.00 86.56 165 ASP A O 1
ATOM 1349 N N . ILE A 1 166 ? -18.808 -5.393 -1.827 1.00 83.75 166 ILE A N 1
ATOM 1350 C CA . ILE A 1 166 ? -18.864 -4.205 -0.985 1.00 83.75 166 ILE A CA 1
ATOM 1351 C C . ILE A 1 166 ? -19.158 -3.013 -1.890 1.00 83.75 166 ILE A C 1
ATOM 1353 O O . ILE A 1 166 ? -18.463 -2.767 -2.879 1.00 83.75 166 ILE A O 1
ATOM 1357 N N . GLY A 1 167 ? -20.198 -2.248 -1.563 1.00 81.81 167 GLY A N 1
ATOM 1358 C CA . GLY A 1 167 ? -20.648 -1.145 -2.405 1.00 81.81 167 GLY A CA 1
ATOM 1359 C C . GLY A 1 167 ? -19.527 -0.142 -2.696 1.00 81.81 167 GLY A C 1
ATOM 1360 O O . GLY A 1 167 ? -18.674 0.137 -1.851 1.00 81.81 167 GLY A O 1
ATOM 1361 N N . GLY A 1 168 ? -19.546 0.471 -3.884 1.00 80.69 168 GLY A N 1
ATOM 1362 C CA . GLY A 1 168 ? -18.410 1.265 -4.384 1.00 80.69 168 GLY A CA 1
ATOM 1363 C C . GLY A 1 168 ? -17.949 2.425 -3.485 1.00 80.69 168 GLY A C 1
ATOM 1364 O O . GLY A 1 168 ? -16.783 2.810 -3.523 1.00 80.69 168 GLY A O 1
ATOM 1365 N N . HIS A 1 169 ? -18.823 2.974 -2.634 1.00 86.50 169 HIS A N 1
ATOM 1366 C CA . HIS A 1 169 ? -18.422 4.005 -1.673 1.00 86.50 169 HIS A CA 1
ATOM 1367 C C . HIS A 1 169 ? -17.657 3.426 -0.471 1.00 86.50 169 HIS A C 1
ATOM 1369 O O . HIS A 1 169 ? -16.651 4.020 -0.082 1.00 86.50 169 HIS A O 1
ATOM 1375 N N . TYR A 1 170 ? -18.077 2.274 0.073 1.00 92.44 170 TYR A N 1
ATOM 1376 C CA . TYR A 1 170 ? -17.343 1.536 1.108 1.00 92.44 170 TYR A CA 1
ATOM 1377 C C . TYR A 1 170 ? -16.009 1.018 0.584 1.00 92.44 170 TYR A C 1
ATOM 1379 O O . TYR A 1 170 ? -15.016 1.128 1.290 1.00 92.44 170 TYR A O 1
ATOM 1387 N N . MET A 1 171 ? -15.950 0.564 -0.669 1.00 92.81 171 MET A N 1
ATOM 1388 C CA . MET A 1 171 ? -14.700 0.143 -1.309 1.00 92.81 171 MET A CA 1
ATOM 1389 C C . MET A 1 171 ? -13.654 1.265 -1.309 1.00 92.81 171 MET A C 1
ATOM 1391 O O . MET A 1 171 ? -12.519 1.066 -0.875 1.00 92.81 171 MET A O 1
ATOM 1395 N N . LEU A 1 172 ? -14.047 2.477 -1.721 1.00 94.31 172 LEU A N 1
ATOM 1396 C CA . LEU A 1 172 ? -13.170 3.647 -1.665 1.00 94.31 172 LEU A CA 1
ATOM 1397 C C . LEU A 1 172 ? -12.824 4.041 -0.224 1.00 94.31 172 LEU A C 1
ATOM 1399 O O . LEU A 1 172 ? -11.669 4.354 0.054 1.00 94.31 172 LEU A O 1
ATOM 1403 N N . GLY A 1 173 ? -13.797 4.021 0.691 1.00 96.00 173 GLY A N 1
ATOM 1404 C CA . GLY A 1 173 ? -13.552 4.295 2.110 1.00 96.00 173 GLY A CA 1
ATOM 1405 C C . GLY A 1 173 ? -12.555 3.329 2.729 1.00 96.00 173 GLY A C 1
ATOM 1406 O O . GLY A 1 173 ? -11.645 3.765 3.431 1.00 96.00 173 GLY A O 1
ATOM 1407 N N . TYR A 1 174 ? -12.669 2.048 2.396 1.00 95.44 174 TYR A N 1
ATOM 1408 C CA . TYR A 1 174 ? -11.771 1.027 2.888 1.00 95.44 174 TYR A CA 1
ATOM 1409 C C . TYR A 1 174 ? -10.368 1.194 2.287 1.00 95.44 174 TYR A C 1
ATOM 1411 O O . TYR A 1 174 ? -9.391 1.244 3.028 1.00 95.44 174 TYR A O 1
ATOM 1419 N N . GLY A 1 175 ? -10.264 1.427 0.974 1.00 95.44 175 GLY A N 1
ATOM 1420 C CA . GLY A 1 175 ? -8.981 1.719 0.327 1.00 95.44 175 GLY A CA 1
ATOM 1421 C C . GLY A 1 175 ? -8.270 2.947 0.914 1.00 95.44 175 GLY A C 1
ATOM 1422 O O . GLY A 1 175 ? -7.064 2.914 1.128 1.00 95.44 175 GLY A O 1
ATOM 1423 N N . VAL A 1 176 ? -9.008 4.016 1.237 1.00 97.12 176 VAL A N 1
ATOM 1424 C CA . VAL A 1 176 ? -8.452 5.211 1.902 1.00 97.12 176 VAL A CA 1
ATOM 1425 C C . VAL A 1 176 ? -8.007 4.906 3.332 1.00 97.12 176 VAL A C 1
ATOM 1427 O O . VAL A 1 176 ? -6.964 5.394 3.763 1.00 97.12 176 VAL A O 1
ATOM 1430 N N . LEU A 1 177 ? -8.782 4.112 4.071 1.00 96.69 177 LEU A N 1
ATOM 1431 C CA . LEU A 1 177 ? -8.443 3.724 5.435 1.00 96.69 177 LEU A CA 1
ATOM 1432 C C . LEU A 1 177 ? -7.175 2.852 5.484 1.00 96.69 177 LEU A C 1
ATOM 1434 O O . LEU A 1 177 ? -6.322 3.086 6.341 1.00 96.69 177 LEU A O 1
ATOM 1438 N N . GLU A 1 178 ? -7.026 1.900 4.559 1.00 96.19 178 GLU A N 1
ATOM 1439 C CA . GLU A 1 178 ? -5.795 1.111 4.413 1.00 96.19 178 GLU A CA 1
ATOM 1440 C C . GLU A 1 178 ? -4.612 1.988 3.998 1.00 96.19 178 GLU A C 1
ATOM 1442 O O . GLU A 1 178 ? -3.548 1.889 4.605 1.00 96.19 178 GLU A O 1
ATOM 1447 N N . ALA A 1 179 ? -4.806 2.906 3.042 1.00 96.88 179 ALA A N 1
ATOM 1448 C CA . ALA A 1 179 ? -3.763 3.843 2.630 1.00 96.88 179 ALA A CA 1
ATOM 1449 C C . ALA A 1 179 ? -3.258 4.676 3.819 1.00 96.88 179 ALA A C 1
ATOM 1451 O O . ALA A 1 179 ? -2.061 4.723 4.060 1.00 96.88 179 ALA A O 1
ATOM 1452 N N . LEU A 1 180 ? -4.142 5.263 4.636 1.00 97.50 180 LEU A N 1
ATOM 1453 C CA . LEU A 1 180 ? -3.728 5.997 5.845 1.00 97.50 180 LEU A CA 1
ATOM 1454 C C . LEU A 1 180 ? -2.916 5.128 6.812 1.00 97.50 180 LEU A C 1
ATOM 1456 O O . LEU A 1 180 ? -1.966 5.606 7.430 1.00 97.50 180 LEU A O 1
ATOM 1460 N N . GLY A 1 181 ? -3.293 3.858 6.948 1.00 95.94 181 GLY A N 1
ATOM 1461 C CA . GLY A 1 181 ? -2.577 2.889 7.762 1.00 95.94 181 GLY A CA 1
ATOM 1462 C C . GLY A 1 181 ? -1.181 2.571 7.244 1.00 95.94 181 GLY A C 1
ATOM 1463 O O . GLY A 1 181 ? -0.212 2.603 8.005 1.00 95.94 181 GLY A O 1
ATOM 1464 N N . ARG A 1 182 ? -1.062 2.333 5.937 1.00 95.25 182 ARG A N 1
ATOM 1465 C CA . ARG A 1 182 ? 0.223 2.128 5.265 1.00 95.25 182 ARG A CA 1
ATOM 1466 C C . ARG A 1 182 ? 1.091 3.372 5.302 1.00 95.25 182 ARG A C 1
ATOM 1468 O O . ARG A 1 182 ? 2.269 3.248 5.541 1.00 95.25 182 ARG A O 1
ATOM 1475 N N . LEU A 1 183 ? 0.533 4.571 5.203 1.00 96.00 183 LEU A N 1
ATOM 1476 C CA . LEU A 1 183 ? 1.309 5.808 5.347 1.00 96.00 183 LEU A CA 1
ATOM 1477 C C . LEU A 1 183 ? 1.763 6.077 6.791 1.00 96.00 183 LEU A C 1
ATOM 1479 O O . LEU A 1 183 ? 2.569 6.971 7.028 1.00 96.00 183 LEU A O 1
ATOM 1483 N N . GLY A 1 184 ? 1.207 5.361 7.775 1.00 95.25 184 GLY A N 1
ATOM 1484 C CA . GLY A 1 184 ? 1.435 5.657 9.187 1.00 95.25 184 GLY A CA 1
ATOM 1485 C C . GLY A 1 184 ? 0.805 6.982 9.628 1.00 95.25 184 GLY A C 1
ATOM 1486 O O . GLY A 1 184 ? 1.306 7.638 10.538 1.00 95.25 184 GLY A O 1
ATOM 1487 N N . MET A 1 185 ? -0.303 7.379 9.001 1.00 96.06 185 MET A N 1
ATOM 1488 C CA . MET A 1 185 ? -0.977 8.654 9.243 1.00 96.06 185 MET A CA 1
ATOM 1489 C C . MET A 1 185 ? -2.023 8.560 10.357 1.00 96.06 185 MET A C 1
ATOM 1491 O O . MET A 1 185 ? -2.540 7.484 10.694 1.00 96.06 185 MET A O 1
ATOM 1495 N N . ASN A 1 186 ? -2.372 9.720 10.911 1.00 95.25 186 ASN A N 1
ATOM 1496 C CA . ASN A 1 186 ? -3.435 9.845 11.902 1.00 95.25 186 ASN A CA 1
ATOM 1497 C C . ASN A 1 186 ? -4.788 9.386 11.331 1.00 95.25 186 ASN A C 1
ATOM 1499 O O . ASN A 1 186 ? -5.182 9.776 10.233 1.00 95.25 186 ASN A O 1
ATOM 1503 N N . ARG A 1 187 ? -5.526 8.587 12.110 1.00 94.69 187 ARG A N 1
ATOM 1504 C CA . ARG A 1 187 ? -6.890 8.136 11.790 1.00 94.69 187 ARG A CA 1
ATOM 1505 C C . ARG A 1 187 ? -7.830 8.489 12.934 1.00 94.69 187 ARG A C 1
ATOM 1507 O O . ARG A 1 187 ? -7.607 8.108 14.086 1.00 94.69 187 ARG A O 1
ATOM 1514 N N . THR A 1 188 ? -8.891 9.229 12.625 1.00 93.81 188 THR A N 1
ATOM 1515 C CA . THR A 1 188 ? -9.892 9.698 13.595 1.00 93.81 188 THR A CA 1
ATOM 1516 C C . THR A 1 188 ? -11.145 8.832 13.639 1.00 93.81 188 THR A C 1
ATOM 1518 O O . THR A 1 188 ? -11.952 8.959 14.568 1.00 93.81 188 THR A O 1
ATOM 1521 N N . ILE A 1 189 ? -11.319 7.947 12.658 1.00 93.06 189 ILE A N 1
ATOM 1522 C CA . ILE A 1 189 ? -12.417 6.987 12.620 1.00 93.06 189 ILE A CA 1
ATOM 1523 C C . ILE A 1 189 ? -12.207 5.848 13.631 1.00 93.06 189 ILE A C 1
ATOM 1525 O O . ILE A 1 189 ? -11.088 5.404 13.871 1.00 93.06 189 ILE A O 1
ATOM 1529 N N . LYS A 1 190 ? -13.303 5.348 14.213 1.00 93.06 190 LYS A N 1
ATOM 1530 C CA . LYS A 1 190 ? -13.297 4.103 14.990 1.00 93.06 190 LYS A CA 1
ATOM 1531 C C . LYS A 1 190 ? -13.367 2.934 14.013 1.00 93.06 190 LYS A C 1
ATOM 1533 O O . LYS A 1 190 ? -14.436 2.650 13.483 1.00 93.06 190 LYS A O 1
ATOM 1538 N N . ILE A 1 191 ? -12.228 2.303 13.762 1.00 94.38 191 ILE A N 1
ATOM 1539 C CA . ILE A 1 191 ? -12.074 1.306 12.699 1.00 94.38 191 ILE A CA 1
ATOM 1540 C C . ILE A 1 191 ? -13.040 0.117 12.838 1.00 94.38 191 ILE A C 1
ATOM 1542 O O . ILE A 1 191 ? -13.697 -0.186 11.846 1.00 94.38 191 ILE A O 1
ATOM 1546 N N . PRO A 1 192 ? -13.228 -0.514 14.017 1.00 95.06 192 PRO A N 1
ATOM 1547 C CA . PRO A 1 192 ? -14.189 -1.613 14.131 1.00 95.06 192 PRO A CA 1
ATOM 1548 C C . PRO A 1 192 ? -15.616 -1.226 13.726 1.00 95.06 192 PRO A C 1
ATOM 1550 O O . PRO A 1 192 ? -16.259 -1.962 12.987 1.00 95.06 192 PRO A O 1
ATOM 1553 N N . LEU A 1 193 ? -16.067 -0.028 14.114 1.00 95.06 193 LEU A N 1
ATOM 1554 C CA . LEU A 1 193 ? -17.404 0.475 13.773 1.00 95.06 193 LEU A CA 1
ATOM 1555 C C . LEU A 1 193 ? -17.555 0.795 12.279 1.00 95.06 193 LEU A C 1
ATOM 1557 O O . LEU A 1 193 ? -18.659 0.761 11.746 1.00 95.06 193 LEU A O 1
ATOM 1561 N N . PHE A 1 194 ? -16.460 1.133 11.587 1.00 95.25 194 PHE A N 1
ATOM 1562 C CA . PHE A 1 194 ? -16.488 1.284 10.130 1.00 95.25 194 PHE A CA 1
ATOM 1563 C C . PHE A 1 194 ? -16.819 -0.051 9.452 1.00 95.25 194 PHE A C 1
ATOM 1565 O O . PHE A 1 194 ? -17.651 -0.082 8.549 1.00 95.25 194 PHE A O 1
ATOM 1572 N N . PHE A 1 195 ? -16.198 -1.141 9.909 1.00 95.00 195 PHE A N 1
ATOM 1573 C CA . PHE A 1 195 ? -16.430 -2.477 9.365 1.00 95.00 195 PHE A CA 1
ATOM 1574 C C . PHE A 1 195 ? -17.777 -3.070 9.781 1.00 95.00 195 PHE A C 1
ATOM 1576 O O . PHE A 1 195 ? -18.420 -3.699 8.948 1.00 95.00 195 PHE A O 1
ATOM 1583 N N . GLU A 1 196 ? -18.224 -2.835 11.017 1.00 94.56 196 GLU A N 1
ATOM 1584 C CA . GLU A 1 196 ? -19.566 -3.220 11.480 1.00 94.56 196 GLU A CA 1
ATOM 1585 C C . GLU A 1 196 ? -20.630 -2.614 10.569 1.00 94.56 196 GLU A C 1
ATOM 1587 O O . GLU A 1 196 ? -21.383 -3.345 9.930 1.00 94.56 196 GLU A O 1
ATOM 1592 N N . LYS A 1 197 ? -20.588 -1.290 10.383 1.00 93.69 197 LYS A N 1
ATOM 1593 C CA . LYS A 1 197 ? -21.532 -0.598 9.508 1.00 93.69 197 LYS A CA 1
ATOM 1594 C C . LYS A 1 197 ? -21.456 -1.077 8.054 1.00 93.69 197 LYS A C 1
ATOM 1596 O O . LYS A 1 197 ? -22.477 -1.184 7.384 1.00 93.69 197 LYS A O 1
ATOM 1601 N N . MET A 1 198 ? -20.252 -1.373 7.558 1.00 92.88 198 MET A N 1
ATOM 1602 C CA . MET A 1 198 ? -20.073 -1.935 6.216 1.00 92.88 198 MET A CA 1
ATOM 1603 C C . MET A 1 198 ? -20.739 -3.312 6.078 1.00 92.88 198 MET A C 1
ATOM 1605 O O . MET A 1 198 ? -21.339 -3.582 5.041 1.00 92.88 198 MET A O 1
ATOM 1609 N N . GLY A 1 199 ? -20.638 -4.173 7.095 1.00 90.44 199 GLY A N 1
ATOM 1610 C CA . GLY A 1 199 ? -21.307 -5.474 7.118 1.00 90.44 199 GLY A CA 1
ATOM 1611 C C . GLY A 1 199 ? -22.830 -5.348 7.209 1.00 90.44 199 GLY A C 1
ATOM 1612 O O . GLY A 1 199 ? -23.541 -6.001 6.448 1.00 90.44 199 GLY A O 1
ATOM 1613 N N . GLU A 1 200 ? -23.327 -4.464 8.078 1.00 90.50 200 GLU A N 1
ATOM 1614 C CA . GLU A 1 200 ? -24.760 -4.203 8.278 1.00 90.50 200 GLU A CA 1
ATOM 1615 C C . GLU A 1 200 ? -25.443 -3.645 7.022 1.00 90.50 200 GLU A C 1
ATOM 1617 O O . GLU A 1 200 ? -26.441 -4.204 6.571 1.00 90.50 200 GLU A O 1
ATOM 1622 N N . ASP A 1 201 ? -24.889 -2.584 6.422 1.00 86.75 201 ASP A N 1
ATOM 1623 C CA . ASP A 1 201 ? -25.488 -1.897 5.265 1.00 86.75 201 ASP A CA 1
ATOM 1624 C C . ASP A 1 201 ? -25.590 -2.808 4.026 1.00 86.75 201 ASP A C 1
ATOM 1626 O O . ASP A 1 201 ? -26.396 -2.555 3.127 1.00 86.75 201 ASP A O 1
ATOM 1630 N N . HIS A 1 202 ? -24.769 -3.859 3.966 1.00 81.44 202 HIS A N 1
ATOM 1631 C CA . HIS A 1 202 ? -24.737 -4.809 2.858 1.00 81.44 202 HIS A CA 1
ATOM 1632 C C . HIS A 1 202 ? -25.365 -6.166 3.193 1.00 81.44 202 HIS A C 1
ATOM 1634 O O . HIS A 1 202 ? -25.668 -6.923 2.274 1.00 81.44 202 HIS A O 1
ATOM 1640 N N . GLY A 1 203 ? -25.589 -6.483 4.471 1.00 81.38 203 GLY A N 1
ATOM 1641 C CA . GLY A 1 203 ? -26.056 -7.804 4.892 1.00 81.38 203 GLY A CA 1
ATOM 1642 C C . GLY A 1 203 ? -25.099 -8.933 4.491 1.00 81.38 203 GLY A C 1
ATOM 1643 O O . GLY A 1 203 ? -25.547 -10.048 4.228 1.00 81.38 203 GLY A O 1
ATOM 1644 N N . VAL A 1 204 ? -23.794 -8.645 4.394 1.00 81.44 204 VAL A N 1
ATOM 1645 C CA . VAL A 1 204 ? -22.770 -9.598 3.934 1.00 81.44 204 VAL A CA 1
ATOM 1646 C C . VAL A 1 204 ? -21.777 -9.893 5.054 1.00 81.44 204 VAL A C 1
ATOM 1648 O O . VAL A 1 204 ? -21.297 -8.986 5.734 1.00 81.44 204 VAL A O 1
ATOM 1651 N N . ASP A 1 205 ? -21.407 -11.168 5.203 1.00 88.94 205 ASP A N 1
ATOM 1652 C CA . ASP A 1 205 ? -20.249 -11.560 6.007 1.00 88.94 205 ASP A CA 1
ATOM 1653 C C . ASP A 1 205 ? -18.954 -11.103 5.318 1.00 88.94 205 ASP A C 1
ATOM 1655 O O . ASP A 1 205 ? -18.447 -11.735 4.391 1.00 88.94 205 ASP A O 1
ATOM 1659 N N . ILE A 1 206 ? -18.393 -9.997 5.804 1.00 91.69 206 ILE A N 1
ATOM 1660 C CA . ILE A 1 206 ? -17.136 -9.437 5.298 1.00 91.69 206 ILE A CA 1
ATOM 1661 C C . ILE A 1 206 ? -15.892 -10.183 5.812 1.00 91.69 206 ILE A C 1
ATOM 1663 O O . ILE A 1 206 ? -14.766 -9.776 5.525 1.00 91.69 206 ILE A O 1
ATOM 1667 N N . SER A 1 207 ? -16.040 -11.273 6.574 1.00 91.06 207 SER A N 1
ATOM 1668 C CA . SER A 1 207 ? -14.896 -12.010 7.118 1.00 91.06 207 SER A CA 1
ATOM 1669 C C . SER A 1 207 ? -14.026 -12.647 6.034 1.00 91.06 207 SER A C 1
ATOM 1671 O O . SER A 1 207 ? -12.805 -12.699 6.194 1.00 91.06 207 SER A O 1
ATOM 1673 N N . GLY A 1 208 ? -14.620 -13.073 4.913 1.00 90.00 208 GLY A N 1
ATOM 1674 C CA . GLY A 1 208 ? -13.883 -13.553 3.742 1.00 90.00 208 GLY A CA 1
ATOM 1675 C C . GLY A 1 208 ? -12.998 -12.464 3.136 1.00 90.00 208 GLY A C 1
ATOM 1676 O O . GLY A 1 208 ? -11.823 -12.708 2.860 1.00 90.00 208 GLY A O 1
ATOM 1677 N N . LEU A 1 209 ? -13.539 -11.249 2.998 1.00 91.94 209 LEU A N 1
ATOM 1678 C CA . LEU A 1 209 ? -12.798 -10.072 2.547 1.00 91.94 209 LEU A CA 1
ATOM 1679 C C . LEU A 1 209 ? -11.635 -9.757 3.491 1.00 91.94 209 LEU A C 1
ATOM 1681 O O . LEU A 1 209 ? -10.505 -9.636 3.031 1.00 91.94 209 LEU A O 1
ATOM 1685 N N . LEU A 1 210 ? -11.892 -9.676 4.800 1.00 91.62 210 LEU A N 1
ATOM 1686 C CA . LEU A 1 210 ? -10.866 -9.354 5.797 1.00 91.62 210 LEU A CA 1
ATOM 1687 C C . LEU A 1 210 ? -9.748 -10.405 5.833 1.00 91.62 210 LEU A C 1
ATOM 1689 O O . LEU A 1 210 ? -8.580 -10.053 5.989 1.00 91.62 210 LEU A O 1
ATOM 1693 N N . ARG A 1 211 ? -10.084 -11.695 5.675 1.00 90.00 211 ARG A N 1
ATOM 1694 C CA . ARG A 1 211 ? -9.114 -12.807 5.604 1.00 90.00 211 ARG A CA 1
ATOM 1695 C C . ARG A 1 211 ? -8.445 -12.960 4.244 1.00 90.00 211 ARG A C 1
ATOM 1697 O O . ARG A 1 211 ? -7.612 -13.856 4.092 1.00 90.00 211 ARG A O 1
ATOM 1704 N N . SER A 1 212 ? -8.767 -12.113 3.269 1.00 85.44 212 SER A N 1
ATOM 1705 C CA . SER A 1 212 ? -8.039 -12.102 2.010 1.00 85.44 212 SER A CA 1
ATOM 1706 C C . SER A 1 212 ? -6.555 -11.865 2.277 1.00 85.44 212 SER A C 1
ATOM 1708 O O . SER A 1 212 ? -6.163 -10.953 3.000 1.00 85.44 212 SER A O 1
ATOM 1710 N N . HIS A 1 213 ? -5.708 -12.677 1.655 1.00 72.06 213 HIS A N 1
ATOM 1711 C CA . HIS A 1 213 ? -4.251 -12.554 1.743 1.00 72.06 213 HIS A CA 1
ATOM 1712 C C . HIS A 1 213 ? -3.721 -11.237 1.146 1.00 72.06 213 HIS A C 1
ATOM 1714 O O . HIS A 1 213 ? -2.570 -10.885 1.375 1.00 72.06 213 HIS A O 1
ATOM 1720 N N . ILE A 1 214 ? -4.554 -10.517 0.386 1.00 75.88 214 ILE A N 1
ATOM 1721 C CA . ILE A 1 214 ? -4.236 -9.216 -0.220 1.00 75.88 214 ILE A CA 1
ATOM 1722 C C . ILE A 1 214 ? -4.341 -8.073 0.794 1.00 75.88 214 ILE A C 1
ATOM 1724 O O . ILE A 1 214 ? -3.669 -7.051 0.659 1.00 75.88 214 ILE A O 1
ATOM 1728 N N . THR A 1 215 ? -5.161 -8.246 1.828 1.00 67.62 215 THR A N 1
ATOM 1729 C CA . THR A 1 215 ? -5.395 -7.245 2.864 1.00 67.62 215 THR A CA 1
ATOM 1730 C C . THR A 1 215 ? -4.763 -7.713 4.164 1.00 67.62 215 THR A C 1
ATOM 1732 O O . THR A 1 215 ? -5.341 -8.489 4.924 1.00 67.62 215 THR A O 1
ATOM 1735 N N . TYR A 1 216 ? -3.570 -7.204 4.458 1.00 72.31 216 TYR A N 1
ATOM 1736 C CA . TYR A 1 216 ? -3.223 -7.001 5.862 1.00 72.31 216 TYR A CA 1
ATOM 1737 C C . TYR A 1 216 ? -4.058 -5.819 6.341 1.00 72.31 216 TYR A C 1
ATOM 1739 O O . TYR A 1 216 ? -4.161 -4.849 5.588 1.00 72.31 216 TYR A O 1
ATOM 1747 N N . PRO A 1 217 ? -4.655 -5.874 7.540 1.00 83.00 217 PRO A N 1
ATOM 1748 C CA . PRO A 1 217 ? -5.511 -4.803 8.025 1.00 83.00 217 PRO A CA 1
ATOM 1749 C C . PRO A 1 217 ? -4.646 -3.634 8.523 1.00 83.00 217 PRO A C 1
ATOM 1751 O O . PRO A 1 217 ? -4.631 -3.311 9.715 1.00 83.00 217 PRO A O 1
ATOM 1754 N N . TYR A 1 218 ? -3.894 -3.005 7.613 1.00 90.94 218 TYR A N 1
ATOM 1755 C CA . TYR A 1 218 ? -3.066 -1.831 7.887 1.00 90.94 218 TYR A CA 1
ATOM 1756 C C . TYR A 1 218 ? -3.908 -0.685 8.429 1.00 90.94 218 TYR A C 1
ATOM 1758 O O . TYR A 1 218 ? -3.372 0.175 9.115 1.00 90.94 218 TYR A O 1
ATOM 1766 N N . SER A 1 219 ? -5.228 -0.695 8.257 1.00 92.06 219 SER A N 1
ATOM 1767 C CA . SER A 1 219 ? -6.123 0.176 9.015 1.00 92.06 219 SER A CA 1
ATOM 1768 C C . SER A 1 219 ? -5.757 0.242 10.510 1.00 92.06 219 SER A C 1
ATOM 1770 O O . SER A 1 219 ? -5.747 1.336 11.067 1.00 92.06 219 SER A O 1
ATOM 1772 N N . PHE A 1 220 ? -5.371 -0.875 11.143 1.00 92.62 220 PHE A N 1
ATOM 1773 C CA . PHE A 1 220 ? -4.948 -0.942 12.555 1.00 92.62 220 PHE A CA 1
ATOM 1774 C C . PHE A 1 220 ? -3.452 -0.691 12.796 1.00 92.62 220 PHE A C 1
ATOM 1776 O O . PHE A 1 220 ? -3.023 -0.657 13.951 1.00 92.62 220 PHE A O 1
ATOM 1783 N N . ALA A 1 221 ? -2.667 -0.512 11.733 1.00 93.19 221 ALA A N 1
ATOM 1784 C CA . ALA A 1 221 ? -1.237 -0.245 11.792 1.00 93.19 221 ALA A CA 1
ATOM 1785 C C . ALA A 1 221 ? -0.907 0.935 12.700 1.00 93.19 221 ALA A C 1
ATOM 1787 O O . ALA A 1 221 ? -1.699 1.871 12.853 1.00 93.19 221 ALA A O 1
ATOM 1788 N N . GLY A 1 222 ? 0.309 0.928 13.226 1.00 90.06 222 GLY A N 1
ATOM 1789 C CA . GLY A 1 222 ? 0.851 2.075 13.922 1.00 90.06 222 GLY A CA 1
ATOM 1790 C C . GLY A 1 222 ? 1.038 3.319 13.063 1.00 90.06 222 GLY A C 1
ATOM 1791 O O . GLY A 1 222 ? 0.707 3.364 11.877 1.00 90.06 222 GLY A O 1
ATOM 1792 N N . LEU A 1 223 ? 1.523 4.364 13.712 1.00 92.38 223 LEU A N 1
ATOM 1793 C CA . LEU A 1 223 ? 1.899 5.627 13.102 1.00 92.38 223 LEU A CA 1
ATOM 1794 C C . LEU A 1 223 ? 3.342 5.571 12.625 1.00 92.38 223 LEU A C 1
ATOM 1796 O O . LEU A 1 223 ? 4.148 4.790 13.139 1.00 92.38 223 LEU A O 1
ATOM 1800 N N . LEU A 1 224 ? 3.640 6.429 11.656 1.00 91.50 224 LEU A N 1
ATOM 1801 C CA . LEU A 1 224 ? 4.953 6.550 11.057 1.00 91.50 224 LEU A CA 1
ATOM 1802 C C . LEU A 1 224 ? 6.017 6.755 12.140 1.00 91.50 224 LEU A C 1
ATOM 1804 O O . LEU A 1 224 ? 5.821 7.496 13.107 1.00 91.50 224 LEU A O 1
ATOM 1808 N N . SER A 1 225 ? 7.152 6.076 11.993 1.00 84.19 225 SER A N 1
ATOM 1809 C CA . SER A 1 225 ? 8.236 6.144 12.963 1.00 84.19 225 SER A CA 1
ATOM 1810 C C . SER A 1 225 ? 9.583 5.811 12.332 1.00 84.19 225 SER A C 1
ATOM 1812 O O . SER A 1 225 ? 9.679 4.960 11.448 1.00 84.19 225 SER A O 1
ATOM 1814 N N . LEU A 1 226 ? 10.639 6.444 12.845 1.00 78.12 226 LEU A N 1
ATOM 1815 C CA . LEU A 1 226 ? 12.031 6.157 12.478 1.00 78.12 226 LEU A CA 1
ATOM 1816 C C . LEU A 1 226 ? 12.553 4.872 13.117 1.00 78.12 226 LEU A C 1
ATOM 1818 O O . LEU A 1 226 ? 13.469 4.238 12.602 1.00 78.12 226 LEU A O 1
ATOM 1822 N N . SER A 1 227 ? 12.006 4.505 14.278 1.00 72.38 227 SER A N 1
ATOM 1823 C CA . SER A 1 227 ? 12.407 3.301 14.994 1.00 72.38 227 SER A CA 1
ATOM 1824 C C . SER A 1 227 ? 11.226 2.684 15.723 1.00 72.38 227 SER A C 1
ATOM 1826 O O . SER A 1 227 ? 10.409 3.382 16.321 1.00 72.38 227 SER A O 1
ATOM 1828 N N . ILE A 1 228 ? 11.214 1.357 15.759 1.00 77.19 228 ILE A N 1
ATOM 1829 C CA . ILE A 1 228 ? 10.160 0.541 16.372 1.00 77.19 228 ILE A CA 1
ATOM 1830 C C . ILE A 1 228 ? 9.907 0.904 17.850 1.00 77.19 228 ILE A C 1
ATOM 1832 O O . ILE A 1 228 ? 8.792 0.763 18.342 1.00 77.19 228 ILE A O 1
ATOM 1836 N N . LYS A 1 229 ? 10.927 1.380 18.580 1.00 70.00 229 LYS A N 1
ATOM 1837 C CA . LYS A 1 229 ? 10.815 1.689 20.018 1.00 70.00 229 LYS A CA 1
ATOM 1838 C C . LYS A 1 229 ? 9.926 2.899 20.321 1.00 70.00 229 LYS A C 1
ATOM 1840 O O . LYS A 1 229 ? 9.341 2.946 21.395 1.00 70.00 229 LYS A O 1
ATOM 1845 N N . ASN A 1 230 ? 9.835 3.854 19.396 1.00 69.94 230 ASN A N 1
ATOM 1846 C CA . ASN A 1 230 ? 9.093 5.107 19.581 1.00 69.94 230 ASN A CA 1
ATOM 1847 C C . ASN A 1 230 ? 7.798 5.148 18.761 1.00 69.94 230 ASN A C 1
ATOM 1849 O O . ASN A 1 230 ? 7.195 6.214 18.606 1.00 69.94 230 ASN A O 1
ATOM 1853 N N . SER A 1 231 ? 7.395 4.014 18.191 1.00 82.06 231 SER A N 1
ATOM 1854 C CA . SER A 1 231 ? 6.199 3.924 17.364 1.00 82.06 231 SER A CA 1
ATOM 1855 C C . SER A 1 231 ? 4.948 3.729 18.225 1.00 82.06 231 SER A C 1
ATOM 1857 O O . SER A 1 231 ? 5.004 3.220 19.343 1.00 82.06 231 SER A O 1
ATOM 1859 N N . ILE A 1 232 ? 3.804 4.151 17.696 1.00 86.44 232 ILE A N 1
ATOM 1860 C CA . ILE A 1 232 ? 2.507 4.137 18.384 1.00 86.44 232 ILE A CA 1
ATOM 1861 C C . ILE A 1 232 ? 1.547 3.291 17.556 1.00 86.44 232 ILE A C 1
ATOM 1863 O O . ILE A 1 232 ? 1.482 3.500 16.351 1.00 86.44 232 ILE A O 1
ATOM 1867 N N . GLY A 1 233 ? 0.795 2.381 18.177 1.00 90.00 233 GLY A N 1
ATOM 1868 C CA . GLY A 1 233 ? -0.137 1.479 17.492 1.00 90.00 233 GLY A CA 1
ATOM 1869 C C . GLY A 1 233 ? 0.391 0.052 17.340 1.00 90.00 233 GLY A C 1
ATOM 1870 O O . GLY A 1 233 ? 1.352 -0.339 17.999 1.00 90.00 233 GLY A O 1
ATOM 1871 N N . ILE A 1 234 ? -0.249 -0.740 16.474 1.00 91.75 234 ILE A N 1
ATOM 1872 C CA . ILE A 1 234 ? 0.132 -2.138 16.230 1.00 91.75 234 ILE A CA 1
ATOM 1873 C C . ILE A 1 234 ? 1.186 -2.184 15.122 1.00 91.75 234 ILE A C 1
ATOM 1875 O O . ILE A 1 234 ? 0.927 -1.791 13.986 1.00 91.75 234 ILE A O 1
ATOM 1879 N N . LEU A 1 235 ? 2.390 -2.642 15.464 1.00 90.19 235 LEU A N 1
ATOM 1880 C CA . LEU A 1 235 ? 3.574 -2.519 14.600 1.00 90.19 235 LEU A CA 1
ATOM 1881 C C . LEU A 1 235 ? 3.979 -3.827 13.932 1.00 90.19 235 LEU A C 1
ATOM 1883 O O . LEU A 1 235 ? 4.677 -3.806 12.919 1.00 90.19 235 LEU A O 1
ATOM 1887 N N . LYS A 1 236 ? 3.612 -4.965 14.527 1.00 91.75 236 LYS A N 1
ATOM 1888 C CA . LYS A 1 236 ? 4.030 -6.274 14.037 1.00 91.75 236 LYS A CA 1
ATOM 1889 C C . LYS A 1 236 ? 3.010 -6.845 13.076 1.00 91.75 236 LYS A C 1
ATOM 1891 O O . LYS A 1 236 ? 1.807 -6.799 13.330 1.00 91.75 236 LYS A O 1
ATOM 1896 N N . ILE A 1 237 ? 3.508 -7.477 12.019 1.00 87.75 237 ILE A N 1
ATOM 1897 C CA . ILE A 1 237 ? 2.667 -8.161 11.030 1.00 87.75 237 ILE A CA 1
ATOM 1898 C C . ILE A 1 237 ? 1.837 -9.266 11.705 1.00 87.75 237 ILE A C 1
ATOM 1900 O O . ILE A 1 237 ? 0.642 -9.393 11.440 1.00 87.75 237 ILE A O 1
ATOM 1904 N N . SER A 1 238 ? 2.439 -10.015 12.637 1.00 90.19 238 SER A N 1
ATOM 1905 C CA . SER A 1 238 ? 1.746 -11.049 13.420 1.00 90.19 238 SER A CA 1
ATOM 1906 C C . SER A 1 238 ? 0.565 -10.495 14.218 1.00 90.19 238 SER A C 1
ATOM 1908 O O . SER A 1 238 ? -0.487 -11.124 14.296 1.00 90.19 238 SER A O 1
ATOM 1910 N N . ASP A 1 239 ? 0.721 -9.303 14.786 1.00 92.44 239 ASP A N 1
ATOM 1911 C CA . ASP A 1 239 ? -0.277 -8.704 15.667 1.00 92.44 239 ASP A CA 1
ATOM 1912 C C . ASP A 1 239 ? -1.435 -8.115 14.852 1.00 92.44 239 ASP A C 1
ATOM 1914 O O . ASP A 1 239 ? -2.587 -8.198 15.276 1.00 92.44 239 ASP A O 1
ATOM 1918 N N . LEU A 1 240 ? -1.170 -7.624 13.633 1.00 91.81 240 LEU A N 1
ATOM 1919 C CA . LEU A 1 240 ? -2.220 -7.256 12.676 1.00 91.81 240 LEU A CA 1
ATOM 1920 C C . LEU A 1 240 ? -3.093 -8.460 12.296 1.00 91.81 240 LEU A C 1
ATOM 1922 O O . LEU A 1 240 ? -4.313 -8.324 12.197 1.00 91.81 240 LEU A O 1
ATOM 1926 N N . ILE A 1 241 ? -2.496 -9.646 12.133 1.00 90.69 241 ILE A N 1
ATOM 1927 C CA . ILE A 1 241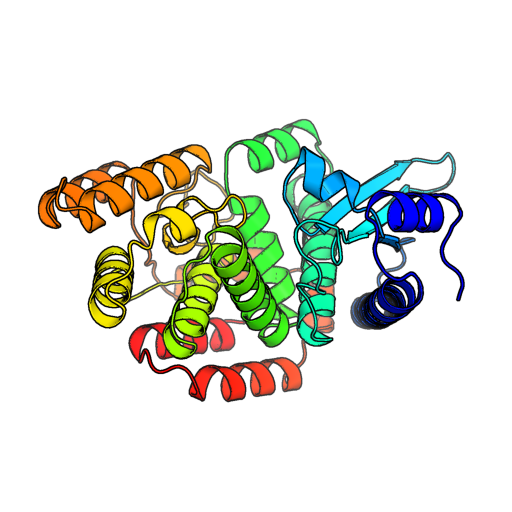 ? -3.243 -10.889 11.883 1.00 90.69 241 ILE A CA 1
ATOM 1928 C C . ILE A 1 241 ? -4.145 -11.222 13.079 1.00 90.69 241 ILE A C 1
ATOM 1930 O O . ILE A 1 241 ? -5.312 -11.555 12.887 1.00 90.69 241 ILE A O 1
ATOM 1934 N N . LEU A 1 242 ? -3.649 -11.085 14.311 1.00 93.31 242 LEU A N 1
ATOM 1935 C CA . LEU A 1 242 ? -4.468 -11.303 15.509 1.00 93.31 242 LEU A CA 1
ATOM 1936 C C . LEU A 1 242 ? -5.615 -10.288 15.611 1.00 93.31 242 LEU A C 1
ATOM 1938 O O . LEU A 1 242 ? -6.751 -10.673 15.890 1.00 93.31 242 LEU A O 1
ATOM 1942 N N . CYS A 1 243 ? -5.349 -9.009 15.329 1.00 93.69 243 CYS A N 1
ATOM 1943 C CA . CYS A 1 243 ? -6.371 -7.959 15.316 1.00 93.69 243 CYS A CA 1
ATOM 1944 C C . CYS A 1 243 ? -7.470 -8.243 14.295 1.00 93.69 243 CYS A C 1
ATOM 1946 O O . CYS A 1 243 ? -8.645 -8.042 14.595 1.00 93.69 243 CYS A O 1
ATOM 1948 N N . ARG A 1 244 ? -7.104 -8.756 13.113 1.00 94.06 244 ARG A N 1
ATOM 1949 C CA . ARG A 1 244 ? -8.070 -9.200 12.106 1.00 94.06 244 ARG A CA 1
ATOM 1950 C C . ARG A 1 244 ? -9.022 -10.245 12.672 1.00 94.06 244 ARG A C 1
ATOM 1952 O O . ARG A 1 244 ? -10.229 -10.096 12.528 1.00 94.06 244 ARG A O 1
ATOM 1959 N N . GLU A 1 245 ? -8.499 -11.300 13.294 1.00 94.81 245 GLU A N 1
ATOM 1960 C CA . GLU A 1 245 ? -9.355 -12.372 13.812 1.00 94.81 245 GLU A CA 1
ATOM 1961 C C . GLU A 1 245 ? -10.262 -11.867 14.943 1.00 94.81 245 GLU A C 1
ATOM 1963 O O . GLU A 1 245 ? -11.443 -12.202 14.967 1.00 94.81 245 GLU A O 1
ATOM 1968 N N . LYS A 1 246 ? -9.762 -10.979 15.815 1.00 95.81 246 LYS A N 1
ATOM 1969 C CA . LYS A 1 246 ? -10.582 -10.324 16.849 1.00 95.81 246 LYS A CA 1
ATOM 1970 C C . LYS A 1 246 ? -11.686 -9.449 16.253 1.00 95.81 246 LYS A C 1
ATOM 1972 O O . LYS A 1 246 ? -12.822 -9.512 16.719 1.00 95.81 246 LYS A O 1
ATOM 1977 N N . LEU A 1 247 ? -11.372 -8.665 15.218 1.00 95.56 247 LEU A N 1
ATOM 1978 C CA . LEU A 1 247 ? -12.365 -7.886 14.479 1.00 95.56 247 LEU A CA 1
ATOM 1979 C C . LEU A 1 247 ? -13.430 -8.808 13.877 1.00 95.56 247 LEU A C 1
ATOM 1981 O O . LEU A 1 247 ? -14.611 -8.505 13.971 1.00 95.56 247 LEU A O 1
ATOM 1985 N N . ILE A 1 248 ? -13.040 -9.942 13.298 1.00 95.31 248 ILE A N 1
ATOM 1986 C CA . ILE A 1 248 ? -13.998 -10.889 12.725 1.00 95.31 248 ILE A CA 1
ATOM 1987 C C . ILE A 1 248 ? -14.904 -11.495 13.799 1.00 95.31 248 ILE A C 1
ATOM 1989 O O . ILE A 1 248 ? -16.111 -11.543 13.586 1.00 95.31 248 ILE A O 1
ATOM 1993 N N . SER A 1 249 ? -14.366 -11.920 14.945 1.00 96.00 249 SER A N 1
ATOM 1994 C CA . SER A 1 249 ? -15.198 -12.412 16.054 1.00 96.00 249 SER A CA 1
ATOM 1995 C C . SER A 1 249 ? -16.186 -11.350 16.539 1.00 96.00 249 SER A C 1
ATOM 1997 O O . SER A 1 249 ? -17.345 -11.666 16.794 1.00 96.00 249 SER A O 1
ATOM 1999 N N . TYR A 1 250 ? -15.774 -10.081 16.584 1.00 96.38 250 TYR A N 1
ATOM 2000 C CA . TYR A 1 250 ? -16.684 -8.971 16.872 1.00 96.38 250 TYR A CA 1
ATOM 2001 C C . TYR A 1 250 ? -17.805 -8.841 15.834 1.00 96.38 250 TYR A C 1
ATOM 2003 O O . TYR A 1 250 ? -18.976 -8.811 16.197 1.00 96.38 250 TYR A O 1
ATOM 2011 N N . LEU A 1 251 ? -17.466 -8.856 14.544 1.00 94.62 251 LEU A N 1
ATOM 2012 C CA . LEU A 1 251 ? -18.447 -8.767 13.455 1.00 94.62 251 LEU A CA 1
ATOM 2013 C C . LEU A 1 251 ? -19.414 -9.961 13.411 1.00 94.62 251 LEU A C 1
ATOM 2015 O O . LEU A 1 251 ? -20.506 -9.846 12.864 1.00 94.62 251 LEU A O 1
ATOM 2019 N N . LYS A 1 252 ? -19.027 -11.103 13.990 1.00 93.88 252 LYS A N 1
ATOM 2020 C CA . LYS A 1 252 ? -19.873 -12.297 14.140 1.00 93.88 252 LYS A CA 1
ATOM 2021 C C . LYS A 1 252 ? -20.699 -12.315 15.429 1.00 93.88 252 LYS A C 1
ATOM 2023 O O . LYS A 1 252 ? -21.444 -13.265 15.650 1.00 93.88 252 LYS A O 1
ATOM 2028 N N . GLY A 1 253 ? -20.563 -11.301 16.286 1.00 93.62 253 GLY A N 1
ATOM 2029 C CA . GLY A 1 253 ? -21.230 -11.241 17.588 1.00 93.62 253 GLY A CA 1
ATOM 2030 C C . GLY A 1 253 ? -20.645 -12.186 18.645 1.00 93.62 253 GLY A C 1
ATOM 2031 O O . GLY A 1 253 ? -21.239 -12.353 19.705 1.00 93.62 253 GLY A O 1
ATOM 2032 N N . GLU A 1 254 ? -19.487 -12.799 18.383 1.00 95.94 254 GLU A N 1
ATOM 2033 C CA . GLU A 1 254 ? -18.765 -13.668 19.329 1.00 95.94 254 GLU A CA 1
ATOM 2034 C C . GLU A 1 254 ? -17.991 -12.857 20.382 1.00 95.94 254 GLU A C 1
ATOM 2036 O O . GLU A 1 254 ? -17.600 -13.381 21.422 1.00 95.94 254 GLU A O 1
ATOM 2041 N N . LEU A 1 255 ? -17.741 -11.582 20.087 1.00 96.12 255 LEU A N 1
ATOM 2042 C CA . LEU A 1 255 ? -17.039 -10.621 20.929 1.00 96.12 255 LEU A CA 1
ATOM 2043 C C . LEU A 1 255 ? -17.853 -9.327 20.921 1.00 96.12 255 LEU A C 1
ATOM 2045 O O . LEU A 1 255 ? -18.307 -8.906 19.860 1.00 96.12 255 LEU A O 1
ATOM 2049 N N . ASN A 1 256 ? -18.034 -8.663 22.061 1.00 96.38 256 ASN A N 1
ATOM 2050 C CA . ASN A 1 256 ? -18.678 -7.347 22.060 1.00 96.38 256 ASN A CA 1
ATOM 2051 C C . ASN A 1 256 ? -17.661 -6.213 21.824 1.00 96.38 256 ASN A C 1
ATOM 2053 O O . ASN A 1 256 ? -16.446 -6.398 21.925 1.00 96.38 256 ASN A O 1
ATOM 2057 N N . PHE A 1 257 ? -18.153 -5.008 21.516 1.00 95.81 257 PHE A N 1
ATOM 2058 C CA . PHE A 1 257 ? -17.287 -3.866 21.204 1.00 95.81 257 PHE A CA 1
ATOM 2059 C C . PHE A 1 257 ? -16.332 -3.500 22.354 1.00 95.81 257 PHE A C 1
ATOM 2061 O O . PHE A 1 257 ? -15.178 -3.157 22.108 1.00 95.81 257 PHE A O 1
ATOM 2068 N N . GLN A 1 258 ? -16.788 -3.581 23.608 1.00 96.38 258 GLN A N 1
ATOM 2069 C CA . GLN A 1 258 ? -15.969 -3.228 24.771 1.00 96.38 258 GLN A CA 1
ATOM 2070 C C . GLN A 1 258 ? -14.821 -4.226 24.974 1.00 96.38 258 GLN A C 1
ATOM 2072 O O . GLN A 1 258 ? -13.704 -3.829 25.308 1.00 96.38 258 GLN A O 1
ATOM 2077 N N . GLU A 1 259 ? -15.083 -5.513 24.753 1.00 96.75 259 GLU A N 1
ATOM 2078 C CA . GLU A 1 259 ? -14.068 -6.566 24.780 1.00 96.75 259 GLU A CA 1
ATOM 2079 C C . GLU A 1 259 ? -13.058 -6.393 23.646 1.00 96.75 259 GLU A C 1
ATOM 2081 O O . GLU A 1 259 ? -11.854 -6.433 23.902 1.00 96.75 259 GLU A O 1
ATOM 2086 N N . LEU A 1 260 ? -13.525 -6.129 22.419 1.00 96.56 260 LEU A N 1
ATOM 2087 C CA . LEU A 1 260 ? -12.647 -5.840 21.284 1.00 96.56 260 LEU A CA 1
ATOM 2088 C C . LEU A 1 260 ? -11.744 -4.639 21.565 1.00 96.56 260 LEU A C 1
ATOM 2090 O O . LEU A 1 260 ? -10.532 -4.731 21.391 1.00 96.56 260 LEU A O 1
ATOM 2094 N N . ASP A 1 261 ? -12.318 -3.522 22.010 1.00 94.69 261 ASP A N 1
ATOM 2095 C CA . ASP A 1 261 ? -11.572 -2.299 22.310 1.00 94.69 261 ASP A CA 1
ATOM 2096 C C . ASP A 1 261 ? -10.497 -2.549 23.380 1.00 94.69 261 ASP A C 1
ATOM 2098 O O . ASP A 1 261 ? -9.360 -2.095 23.244 1.00 94.69 261 ASP A O 1
ATOM 2102 N N . ASN A 1 262 ? -10.810 -3.346 24.406 1.00 95.06 262 ASN A N 1
ATOM 2103 C CA . ASN A 1 262 ? -9.845 -3.739 25.430 1.00 95.06 262 ASN A CA 1
ATOM 2104 C C . ASN A 1 262 ? -8.715 -4.618 24.869 1.00 95.06 262 ASN A C 1
ATOM 2106 O O . ASN A 1 262 ? -7.550 -4.386 25.191 1.00 95.06 262 ASN A O 1
ATOM 2110 N N . GLU A 1 263 ? -9.029 -5.611 24.036 1.00 95.19 263 GLU A N 1
ATOM 2111 C CA . GLU A 1 263 ? -8.025 -6.477 23.402 1.00 95.19 263 GLU A CA 1
ATOM 2112 C C . GLU A 1 263 ? -7.106 -5.677 22.468 1.00 95.19 263 GLU A C 1
ATOM 2114 O O . GLU A 1 263 ? -5.883 -5.793 22.552 1.00 95.19 263 GLU A O 1
ATOM 2119 N N . LEU A 1 264 ? -7.677 -4.792 21.646 1.00 93.88 264 LEU A N 1
ATOM 2120 C CA . LEU A 1 264 ? -6.916 -3.911 20.763 1.00 93.88 264 LEU A CA 1
ATOM 2121 C C . LEU A 1 264 ? -6.000 -2.973 21.563 1.00 93.88 264 LEU A C 1
ATOM 2123 O O . LEU A 1 264 ? -4.825 -2.824 21.225 1.00 93.88 264 LEU A O 1
ATOM 2127 N N . LYS A 1 265 ? -6.486 -2.377 22.660 1.00 92.69 265 LYS A N 1
ATOM 2128 C CA . LYS A 1 265 ? -5.661 -1.530 23.540 1.00 92.69 265 LYS A CA 1
ATOM 2129 C C . LYS A 1 265 ? -4.500 -2.293 24.170 1.00 92.69 265 LYS A C 1
ATOM 2131 O O . LYS A 1 265 ? -3.396 -1.755 24.209 1.00 92.69 265 LYS A O 1
ATOM 2136 N N . LYS A 1 266 ? -4.708 -3.540 24.615 1.00 92.44 266 LYS A N 1
ATOM 2137 C CA . LYS A 1 266 ? -3.620 -4.405 25.116 1.00 92.44 266 LYS A CA 1
ATOM 2138 C C . LYS A 1 266 ? -2.560 -4.671 24.044 1.00 92.44 266 LYS A C 1
ATOM 2140 O O . LYS A 1 266 ? -1.382 -4.758 24.369 1.00 92.44 266 LYS A O 1
ATOM 2145 N N . MET A 1 267 ? -2.972 -4.759 22.779 1.00 90.88 267 MET A N 1
ATOM 2146 C CA . MET A 1 267 ? -2.079 -4.885 21.618 1.00 90.88 267 MET A CA 1
ATOM 2147 C C . MET A 1 267 ? -1.431 -3.555 21.197 1.00 90.88 267 MET A C 1
ATOM 2149 O O . MET A 1 267 ? -0.681 -3.511 20.226 1.00 90.88 267 MET A O 1
ATOM 2153 N N . GLY A 1 268 ? -1.705 -2.462 21.914 1.00 88.19 268 GLY A N 1
ATOM 2154 C CA . GLY A 1 268 ? -1.125 -1.151 21.649 1.00 88.19 268 GLY A CA 1
ATOM 2155 C C . GLY A 1 268 ? -1.893 -0.307 20.635 1.00 88.19 268 GLY A C 1
ATOM 2156 O O . GLY A 1 268 ? -1.381 0.737 20.246 1.00 88.19 268 GLY A O 1
ATOM 2157 N N . TYR A 1 269 ? -3.115 -0.681 20.233 1.00 90.56 269 TYR A N 1
ATOM 2158 C CA . TYR A 1 269 ? -3.921 0.044 19.239 1.00 90.56 269 TYR A CA 1
ATOM 2159 C C . TYR A 1 269 ? -4.143 1.521 19.595 1.00 90.56 269 TYR A C 1
ATOM 2161 O O . TYR A 1 269 ? -4.959 1.868 20.448 1.00 90.56 269 TYR A O 1
ATOM 2169 N N . HIS A 1 270 ? -3.413 2.386 18.896 1.00 89.38 270 HIS A N 1
ATOM 2170 C CA . HIS A 1 270 ? -3.468 3.839 18.981 1.00 89.38 270 HIS A CA 1
ATOM 2171 C C . HIS A 1 270 ? -3.153 4.384 17.586 1.00 89.38 270 HIS A C 1
ATOM 2173 O O . HIS A 1 270 ? -2.118 4.062 17.010 1.00 89.38 270 HIS A O 1
ATOM 2179 N N . THR A 1 271 ? -4.048 5.199 17.031 1.00 89.81 271 THR A N 1
ATOM 2180 C CA . THR A 1 271 ? -3.957 5.684 15.639 1.00 89.81 271 THR A CA 1
ATOM 2181 C C . THR A 1 271 ? -3.797 7.197 15.547 1.00 89.81 271 THR A C 1
ATOM 2183 O O . THR A 1 271 ? -4.104 7.788 14.510 1.00 89.81 271 THR A O 1
ATOM 2186 N N . LYS A 1 272 ? -3.385 7.842 16.644 1.00 92.50 272 LYS A N 1
ATOM 2187 C CA . LYS A 1 272 ? -3.155 9.286 16.701 1.00 92.50 272 LYS A CA 1
ATOM 2188 C C . LYS A 1 272 ? -1.861 9.640 17.420 1.00 92.50 272 LYS A C 1
ATOM 2190 O O . LYS A 1 272 ? -1.558 9.064 18.462 1.00 92.50 272 LYS A O 1
ATOM 2195 N N . MET A 1 273 ? -1.163 10.627 16.880 1.00 91.38 273 MET A N 1
ATOM 2196 C CA . MET A 1 273 ? -0.079 11.352 17.527 1.00 91.38 273 MET A CA 1
ATOM 2197 C C . MET A 1 273 ? -0.215 12.842 17.247 1.00 91.38 273 MET A C 1
ATOM 2199 O O . MET A 1 273 ? -0.996 13.254 16.384 1.00 91.38 273 MET A O 1
ATOM 2203 N N . ASP A 1 274 ? 0.546 13.620 18.004 1.00 91.88 274 ASP A N 1
ATOM 2204 C CA . ASP A 1 274 ? 0.707 15.043 17.764 1.00 91.88 274 ASP A CA 1
ATOM 2205 C C . ASP A 1 274 ? 1.215 15.320 16.337 1.00 91.88 274 ASP A C 1
ATOM 2207 O O . ASP A 1 274 ? 2.035 14.568 15.804 1.00 91.88 274 ASP A O 1
ATOM 2211 N N . GLU A 1 275 ? 0.681 16.366 15.706 1.00 92.69 275 GLU A N 1
ATOM 2212 C CA . GLU A 1 275 ? 1.002 16.688 14.315 1.00 92.69 275 GLU A CA 1
ATOM 2213 C C . GLU A 1 275 ? 2.437 17.199 14.156 1.00 92.69 275 GLU A C 1
ATOM 2215 O O . GLU A 1 275 ? 3.098 16.799 13.201 1.00 92.69 275 GLU A O 1
ATOM 2220 N N . GLU A 1 276 ? 2.946 18.006 15.092 1.00 92.88 276 GLU A N 1
ATOM 2221 C CA . GLU A 1 276 ? 4.321 18.523 15.035 1.00 92.88 276 GLU A CA 1
ATOM 2222 C C . GLU A 1 276 ? 5.315 17.365 15.101 1.00 92.88 276 GLU A C 1
ATOM 2224 O O . GLU A 1 276 ? 6.231 17.271 14.285 1.00 92.88 276 GLU A O 1
ATOM 2229 N N . LYS A 1 277 ? 5.062 16.404 15.996 1.00 91.75 277 LYS A N 1
ATOM 2230 C CA . LYS A 1 277 ? 5.868 15.182 16.085 1.00 91.75 277 LYS A CA 1
ATOM 2231 C C . LYS A 1 277 ? 5.799 14.331 14.814 1.00 91.75 277 LYS A C 1
ATOM 2233 O O . LYS A 1 277 ? 6.796 13.723 14.427 1.00 91.75 277 LYS A O 1
ATOM 2238 N N . LEU A 1 278 ? 4.630 14.238 14.176 1.00 92.44 278 LEU A N 1
ATOM 2239 C CA . LEU A 1 278 ? 4.492 13.505 12.915 1.00 92.44 278 LEU A CA 1
ATOM 2240 C C . LEU A 1 278 ? 5.311 14.176 11.804 1.00 92.44 278 LEU A C 1
ATOM 2242 O O . LEU A 1 278 ? 6.027 13.477 11.092 1.00 92.44 278 LEU A O 1
ATOM 2246 N N . ILE A 1 279 ? 5.254 15.507 11.700 1.00 93.44 279 ILE A N 1
ATOM 2247 C CA . ILE A 1 279 ? 6.050 16.292 10.745 1.00 93.44 279 ILE A CA 1
ATOM 2248 C C . ILE A 1 279 ? 7.548 16.078 10.992 1.00 93.44 279 ILE A C 1
ATOM 2250 O O . ILE A 1 279 ? 8.265 15.732 10.058 1.00 93.44 279 ILE A O 1
ATOM 2254 N N . GLU A 1 280 ? 8.006 16.168 12.244 1.00 92.94 280 GLU A N 1
ATOM 2255 C CA . GLU A 1 280 ? 9.413 15.946 12.616 1.00 92.94 280 GLU A CA 1
ATOM 2256 C C . GLU A 1 280 ? 9.921 14.560 12.172 1.00 92.94 280 GLU A C 1
ATOM 2258 O O . GLU A 1 280 ? 11.047 14.405 11.693 1.00 92.94 280 GLU A O 1
ATOM 2263 N N . ILE A 1 281 ? 9.086 13.526 12.319 1.00 92.31 281 ILE A N 1
ATOM 2264 C CA . ILE A 1 281 ? 9.405 12.165 11.869 1.00 92.31 281 ILE A CA 1
ATOM 2265 C C . ILE A 1 281 ? 9.431 12.094 10.339 1.00 92.31 281 ILE A C 1
ATOM 2267 O O . ILE A 1 281 ? 10.334 11.472 9.775 1.00 92.31 281 ILE A O 1
ATOM 2271 N N . MET A 1 282 ? 8.448 12.703 9.669 1.00 92.75 282 MET A N 1
ATOM 2272 C CA . MET A 1 282 ? 8.358 12.721 8.209 1.00 92.75 282 MET A CA 1
ATOM 2273 C C . MET A 1 282 ? 9.601 13.371 7.595 1.00 92.75 282 MET A C 1
ATOM 2275 O O . MET A 1 282 ? 10.231 12.758 6.737 1.00 92.75 282 MET A O 1
ATOM 2279 N N . GLU A 1 283 ? 10.015 14.540 8.085 1.00 91.50 283 GLU A N 1
ATOM 2280 C CA . GLU A 1 283 ? 11.200 15.271 7.612 1.00 91.50 283 GLU A CA 1
ATOM 2281 C C . GLU A 1 283 ? 12.485 14.433 7.664 1.00 91.50 283 GLU A C 1
ATOM 2283 O O . GLU A 1 283 ? 13.345 14.533 6.790 1.00 91.50 283 GLU A O 1
ATOM 2288 N N . GLN A 1 284 ? 12.597 13.537 8.644 1.00 90.38 284 GLN A N 1
ATOM 2289 C CA . GLN A 1 284 ? 13.745 12.643 8.783 1.00 90.38 284 GLN A CA 1
ATOM 2290 C C . GLN A 1 284 ? 13.717 11.448 7.816 1.00 90.38 284 GLN A C 1
ATOM 2292 O O . GLN A 1 284 ? 14.766 10.861 7.550 1.00 90.38 284 GLN A O 1
ATOM 2297 N N . ILE A 1 285 ? 12.551 11.088 7.274 1.00 89.81 285 ILE A N 1
ATOM 2298 C CA . ILE A 1 285 ? 12.383 10.006 6.286 1.00 89.81 285 ILE A CA 1
ATOM 2299 C C . ILE A 1 285 ? 12.533 10.538 4.863 1.00 89.81 285 ILE A C 1
ATOM 2301 O O . ILE A 1 285 ? 13.025 9.821 3.992 1.00 89.81 285 ILE A O 1
ATOM 2305 N N . LEU A 1 286 ? 12.138 11.791 4.633 1.00 88.75 286 LEU A N 1
ATOM 2306 C CA . LEU A 1 286 ? 12.087 12.412 3.316 1.00 88.75 286 LEU A CA 1
ATOM 2307 C C . LEU A 1 286 ? 13.405 12.324 2.552 1.00 88.75 286 LEU A C 1
ATOM 2309 O O . LEU A 1 286 ? 14.467 12.660 3.076 1.00 88.75 286 LEU A O 1
ATOM 2313 N N . ILE A 1 287 ? 13.314 11.879 1.303 1.00 86.94 287 ILE A N 1
ATOM 2314 C CA . ILE A 1 287 ? 14.446 11.685 0.398 1.00 86.94 287 ILE A CA 1
ATOM 2315 C C . ILE A 1 287 ? 14.392 12.790 -0.668 1.00 86.94 287 ILE A C 1
ATOM 2317 O O . ILE A 1 287 ? 13.352 12.905 -1.324 1.00 86.94 287 ILE A O 1
ATOM 2321 N N . PRO A 1 288 ? 15.454 13.606 -0.834 1.00 87.50 288 PRO A N 1
ATOM 2322 C CA . PRO A 1 288 ? 15.458 14.746 -1.754 1.00 87.50 288 PRO A CA 1
ATOM 2323 C C . PRO A 1 288 ? 15.016 14.393 -3.173 1.00 87.50 288 PRO A C 1
ATOM 2325 O O . PRO A 1 288 ? 14.152 15.062 -3.719 1.00 87.50 288 PRO A O 1
ATOM 2328 N N . GLU A 1 289 ? 15.501 13.280 -3.717 1.00 85.94 289 GLU A N 1
ATOM 2329 C CA . GLU A 1 289 ? 15.175 12.813 -5.067 1.00 85.94 289 GLU A CA 1
ATOM 2330 C C . GLU A 1 289 ? 13.661 12.630 -5.270 1.00 85.94 289 GLU A C 1
ATOM 2332 O O . GLU A 1 289 ? 13.115 12.943 -6.325 1.00 85.94 289 GLU A O 1
ATOM 2337 N N . ILE A 1 290 ? 12.956 12.164 -4.236 1.00 88.12 290 ILE A N 1
ATOM 2338 C CA . ILE A 1 290 ? 11.501 11.968 -4.265 1.00 88.12 290 ILE A CA 1
ATOM 2339 C C . ILE A 1 290 ? 10.761 13.297 -4.095 1.00 88.12 290 ILE A C 1
ATOM 2341 O O . ILE A 1 290 ? 9.718 13.510 -4.718 1.00 88.12 290 ILE A O 1
ATOM 2345 N N . LEU A 1 291 ? 11.290 14.194 -3.262 1.00 86.88 291 LEU A N 1
ATOM 2346 C CA . LEU A 1 291 ? 10.727 15.528 -3.068 1.00 86.88 291 LEU A CA 1
ATOM 2347 C C . LEU A 1 291 ? 10.846 16.384 -4.328 1.00 86.88 291 LEU A C 1
ATOM 2349 O O . LEU A 1 291 ? 9.874 17.033 -4.708 1.00 86.88 291 LEU A O 1
ATOM 2353 N N . ASP A 1 292 ? 11.992 16.343 -4.998 1.00 88.31 292 ASP A N 1
ATOM 2354 C CA . ASP A 1 292 ? 12.252 17.106 -6.218 1.00 88.31 292 ASP A CA 1
ATOM 2355 C C . ASP A 1 292 ? 11.366 16.625 -7.379 1.00 88.31 292 ASP A C 1
ATOM 2357 O O . ASP A 1 292 ? 10.898 17.428 -8.187 1.00 88.31 292 ASP A O 1
ATOM 2361 N N . ALA A 1 293 ? 11.053 15.326 -7.411 1.00 89.00 293 ALA A N 1
ATOM 2362 C CA . ALA A 1 293 ? 10.110 14.731 -8.355 1.00 89.00 293 ALA A CA 1
ATOM 2363 C C . ALA A 1 293 ? 8.630 14.966 -7.992 1.00 89.00 293 ALA A C 1
ATOM 2365 O O . ALA A 1 293 ? 7.729 14.694 -8.797 1.00 89.00 293 ALA A O 1
ATOM 2366 N N . SER A 1 294 ? 8.338 15.437 -6.775 1.00 87.06 294 SER A N 1
ATOM 2367 C CA . SER A 1 294 ? 6.966 15.679 -6.332 1.00 87.06 294 SER A CA 1
ATOM 2368 C C . SER A 1 294 ? 6.340 16.855 -7.091 1.00 87.06 294 SER A C 1
ATOM 2370 O O . SER A 1 294 ? 6.983 17.842 -7.446 1.00 87.06 294 SER A O 1
ATOM 2372 N N . SER A 1 295 ? 5.035 16.768 -7.367 1.00 89.19 295 SER A N 1
ATOM 2373 C CA . SER A 1 295 ? 4.335 17.788 -8.152 1.00 89.19 295 SER A CA 1
ATOM 2374 C C . SER A 1 295 ? 3.070 18.278 -7.468 1.00 89.19 295 SER A C 1
ATOM 2376 O O . SER A 1 295 ? 2.149 17.509 -7.171 1.00 89.19 295 SER A O 1
ATOM 2378 N N . SER A 1 296 ? 2.934 19.604 -7.361 1.00 89.12 296 SER A N 1
ATOM 2379 C CA . SER A 1 296 ? 1.695 20.244 -6.893 1.00 89.12 296 SER A CA 1
ATOM 2380 C C . SER A 1 296 ? 0.465 19.844 -7.723 1.00 89.12 296 SER A C 1
ATOM 2382 O O . SER A 1 296 ? -0.664 19.854 -7.222 1.00 89.12 296 SER A O 1
ATOM 2384 N N . ASN A 1 297 ? 0.653 19.450 -8.989 1.00 93.81 297 ASN A N 1
ATOM 2385 C CA . ASN A 1 297 ? -0.421 18.939 -9.832 1.00 93.81 297 ASN A CA 1
ATOM 2386 C C . ASN A 1 297 ? -0.915 17.561 -9.358 1.00 93.81 297 ASN A C 1
ATOM 2388 O O . ASN A 1 297 ? -2.126 17.333 -9.319 1.00 93.81 297 ASN A O 1
ATOM 2392 N N . HIS A 1 298 ? -0.013 16.658 -8.954 1.00 93.94 298 HIS A N 1
ATOM 2393 C CA . HIS A 1 298 ? -0.391 15.354 -8.398 1.00 93.94 298 HIS A CA 1
ATOM 2394 C C . HIS A 1 298 ? -1.184 15.532 -7.095 1.00 93.94 298 HIS A C 1
ATOM 2396 O O . HIS A 1 298 ? -2.275 14.971 -6.953 1.00 93.94 298 HIS A O 1
ATOM 2402 N N . MET A 1 299 ? -0.731 16.432 -6.216 1.00 93.69 299 MET A N 1
ATOM 2403 C CA . MET A 1 299 ? -1.437 16.792 -4.979 1.00 93.69 299 MET A CA 1
ATOM 2404 C C . MET A 1 299 ? -2.850 17.329 -5.249 1.00 93.69 299 MET A C 1
ATOM 2406 O O . MET A 1 299 ? -3.828 16.892 -4.635 1.00 93.69 299 MET A O 1
ATOM 2410 N N . LYS A 1 300 ? -3.007 18.243 -6.219 1.00 95.38 300 LYS A N 1
ATOM 2411 C CA . LYS A 1 300 ? -4.323 18.778 -6.621 1.00 95.38 300 LYS A CA 1
ATOM 2412 C C . LYS A 1 300 ? -5.254 17.682 -7.145 1.00 95.38 300 LYS A C 1
ATOM 2414 O O . LYS A 1 300 ? -6.435 17.663 -6.786 1.00 95.38 300 LYS A O 1
ATOM 2419 N N . LYS A 1 301 ? -4.742 16.757 -7.966 1.00 96.56 301 LYS A N 1
ATOM 2420 C CA . LYS A 1 301 ? -5.514 15.612 -8.475 1.00 96.56 301 LYS A CA 1
ATOM 2421 C C . LYS A 1 301 ? -5.983 14.703 -7.336 1.00 96.56 301 LYS A C 1
ATOM 2423 O O . LYS A 1 301 ? -7.162 14.346 -7.313 1.00 96.56 301 LYS A O 1
ATOM 2428 N N . ALA A 1 302 ? -5.113 14.391 -6.374 1.00 96.94 302 ALA A N 1
ATOM 2429 C CA . ALA A 1 302 ? -5.463 13.598 -5.196 1.00 96.94 302 ALA A CA 1
ATOM 2430 C C . ALA A 1 302 ? -6.535 14.287 -4.337 1.00 96.94 302 ALA A C 1
ATOM 2432 O O . ALA A 1 302 ? -7.571 13.684 -4.046 1.00 96.94 302 ALA A O 1
ATOM 2433 N N . LYS A 1 303 ? -6.367 15.583 -4.030 1.00 96.38 303 LYS A N 1
ATOM 2434 C CA . LYS A 1 303 ? -7.366 16.373 -3.285 1.00 96.38 303 LYS A CA 1
ATOM 2435 C C . LYS A 1 303 ? -8.729 16.352 -3.978 1.00 96.38 303 LYS A C 1
ATOM 2437 O O . LYS A 1 303 ? -9.736 16.081 -3.328 1.00 96.38 303 LYS A O 1
ATOM 2442 N N . LYS A 1 304 ? -8.767 16.566 -5.300 1.00 96.81 304 LYS A N 1
ATOM 2443 C CA . LYS A 1 304 ? -10.002 16.499 -6.104 1.00 96.81 304 LYS A CA 1
ATOM 2444 C C . LYS A 1 304 ? -10.622 15.101 -6.119 1.00 96.81 304 LYS A C 1
ATOM 2446 O O . LYS A 1 304 ? -11.839 14.977 -6.203 1.00 96.81 304 LYS A O 1
ATOM 2451 N N . TYR A 1 305 ? -9.817 14.046 -6.082 1.00 95.81 305 TYR A N 1
ATOM 2452 C CA . TYR A 1 305 ? -10.326 12.679 -6.048 1.00 95.81 305 TYR A CA 1
ATOM 2453 C C . TYR A 1 305 ? -10.992 12.356 -4.704 1.00 95.81 305 TYR A C 1
ATOM 2455 O O . TYR A 1 305 ? -12.094 11.809 -4.681 1.00 95.81 305 TYR A O 1
ATOM 2463 N N . ILE A 1 306 ? -10.371 12.770 -3.595 1.00 96.44 306 ILE A N 1
ATOM 2464 C CA . ILE A 1 306 ? -10.847 12.497 -2.232 1.00 96.44 306 ILE A CA 1
ATOM 2465 C C . ILE A 1 306 ? -12.132 13.250 -1.874 1.00 96.44 306 ILE A C 1
ATOM 2467 O O . ILE A 1 306 ? -12.892 12.774 -1.033 1.00 96.44 306 ILE A O 1
ATOM 2471 N N . THR A 1 307 ? -12.475 14.353 -2.548 1.00 93.75 307 THR A N 1
ATOM 2472 C CA . THR A 1 307 ? -13.775 15.020 -2.319 1.00 93.75 307 THR A CA 1
ATOM 2473 C C . THR A 1 307 ? -14.983 14.124 -2.612 1.00 93.75 307 THR A C 1
ATOM 2475 O O . THR A 1 307 ? -16.058 14.374 -2.073 1.00 93.75 307 THR A O 1
ATOM 2478 N N . LYS A 1 308 ? -14.811 13.063 -3.413 1.00 90.81 308 LYS A N 1
ATOM 2479 C CA . LYS A 1 308 ? -15.847 12.062 -3.714 1.00 90.81 308 LYS A CA 1
ATOM 2480 C C . LYS A 1 308 ? -16.135 11.113 -2.543 1.00 90.81 308 LYS A C 1
ATOM 2482 O O . LYS A 1 308 ? -17.118 10.374 -2.589 1.00 90.81 308 LYS A O 1
ATOM 2487 N N . LEU A 1 309 ? -15.279 11.092 -1.519 1.00 94.62 309 LEU A N 1
ATOM 2488 C CA . LEU A 1 309 ? -15.395 10.173 -0.395 1.00 94.62 309 LEU A CA 1
ATOM 2489 C C . LEU A 1 309 ? -16.590 10.536 0.499 1.00 94.62 309 LEU A C 1
ATOM 2491 O O . LEU A 1 309 ? -16.684 11.650 1.016 1.00 94.62 309 LEU A O 1
ATOM 2495 N N . ARG A 1 310 ? -17.482 9.564 0.728 1.00 94.12 310 ARG A N 1
ATOM 2496 C CA . ARG A 1 310 ? -18.717 9.740 1.516 1.00 94.12 310 ARG A CA 1
ATOM 2497 C C . ARG A 1 310 ? -18.528 9.662 3.033 1.00 94.12 310 ARG A C 1
ATOM 2499 O O . ARG A 1 310 ? -19.490 9.853 3.765 1.00 94.12 310 ARG A O 1
ATOM 2506 N N . PHE A 1 311 ? -17.311 9.406 3.509 1.00 95.44 311 PHE A N 1
ATOM 2507 C CA . PHE A 1 311 ? -16.978 9.291 4.930 1.00 95.44 311 PHE A CA 1
ATOM 2508 C C . PHE A 1 311 ? -16.242 10.556 5.393 1.00 95.44 311 PHE A C 1
ATOM 2510 O O . PHE A 1 311 ? -15.038 10.661 5.157 1.00 95.44 311 PHE A O 1
ATOM 2517 N N . PRO A 1 312 ? -16.910 11.526 6.053 1.00 95.56 312 PRO A N 1
ATOM 2518 C CA . PRO A 1 312 ? -16.316 12.837 6.325 1.00 95.56 312 PRO A CA 1
ATOM 2519 C C . PRO A 1 312 ? -15.039 12.775 7.165 1.00 95.56 312 PRO A C 1
ATOM 2521 O O . PRO A 1 312 ? -14.092 13.493 6.872 1.00 95.56 312 PRO A O 1
ATOM 2524 N N . LYS A 1 313 ? -14.984 11.884 8.165 1.00 96.12 313 LYS A N 1
ATOM 2525 C CA . LYS A 1 313 ? -13.792 11.701 9.008 1.00 96.12 313 LYS A CA 1
ATOM 2526 C C . LYS A 1 313 ? -12.593 11.203 8.200 1.00 96.12 313 LYS A C 1
ATOM 2528 O O . LYS A 1 313 ? -11.572 11.871 8.181 1.00 96.12 313 LYS A O 1
ATOM 2533 N N . LEU A 1 314 ? -12.758 10.114 7.443 1.00 96.38 314 LEU A N 1
ATOM 2534 C CA . LEU A 1 314 ? -11.705 9.594 6.559 1.00 96.38 314 LEU A CA 1
ATOM 2535 C C . LEU A 1 314 ? -11.299 10.601 5.479 1.00 96.38 314 LEU A C 1
ATOM 2537 O O . LEU A 1 314 ? -10.129 10.690 5.121 1.00 96.38 314 LEU A O 1
ATOM 2541 N N . LYS A 1 315 ? -12.262 11.377 4.970 1.00 97.44 315 LYS A N 1
ATOM 2542 C CA . LYS A 1 315 ? -11.997 12.440 3.998 1.00 97.44 315 LYS A CA 1
ATOM 2543 C C . LYS A 1 315 ? -11.079 13.494 4.600 1.00 97.44 315 LYS A C 1
ATOM 2545 O O . LYS A 1 315 ? -10.102 13.859 3.960 1.00 97.44 315 LYS A O 1
ATOM 2550 N N . ASN A 1 316 ?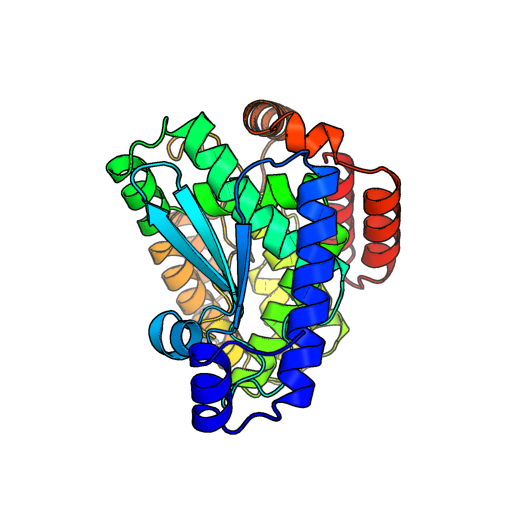 -11.382 13.948 5.812 1.00 97.12 316 ASN A N 1
ATOM 2551 C CA . ASN A 1 316 ? -10.575 14.938 6.514 1.00 97.12 316 ASN A CA 1
ATOM 2552 C C . ASN A 1 316 ? -9.191 14.379 6.865 1.00 97.12 316 ASN A C 1
ATOM 2554 O O . ASN A 1 316 ? -8.201 15.061 6.627 1.00 97.12 316 ASN A O 1
ATOM 2558 N N . ASP A 1 317 ? -9.112 13.136 7.351 1.00 97.38 317 ASP A N 1
ATOM 2559 C CA . ASP A 1 317 ? -7.843 12.473 7.675 1.00 97.38 317 ASP A CA 1
ATOM 2560 C C . ASP A 1 317 ? -6.930 12.393 6.435 1.00 97.38 317 ASP A C 1
ATOM 2562 O O . ASP A 1 317 ? -5.773 12.805 6.478 1.00 97.38 317 ASP A O 1
ATOM 2566 N N . MET A 1 318 ? -7.465 11.953 5.289 1.00 97.94 318 MET A N 1
ATOM 2567 C CA . MET A 1 318 ? -6.710 11.890 4.033 1.00 97.94 318 MET A CA 1
ATOM 2568 C C . MET A 1 318 ? -6.393 13.278 3.462 1.00 97.94 318 MET A C 1
ATOM 2570 O O . MET A 1 318 ? -5.305 13.494 2.942 1.00 97.94 318 MET A O 1
ATOM 2574 N N . GLN A 1 319 ? -7.297 14.254 3.577 1.00 97.06 319 GLN A N 1
ATOM 2575 C CA . GLN A 1 319 ? -6.987 15.640 3.207 1.00 97.06 319 GLN A CA 1
ATOM 2576 C C . GLN A 1 319 ? -5.858 16.222 4.060 1.00 97.06 319 GLN A C 1
ATOM 2578 O O . GLN A 1 319 ? -5.065 17.000 3.532 1.00 97.06 319 GLN A O 1
ATOM 2583 N N . ASN A 1 320 ? -5.772 15.837 5.338 1.00 96.38 320 ASN A N 1
ATOM 2584 C CA . ASN A 1 320 ? -4.661 16.213 6.199 1.00 96.38 320 ASN A CA 1
ATOM 2585 C C . ASN A 1 320 ? -3.362 15.547 5.743 1.00 96.38 320 ASN A C 1
ATOM 2587 O O . ASN A 1 320 ? -2.366 16.239 5.586 1.00 96.38 320 ASN A O 1
ATOM 2591 N N . ALA A 1 321 ? -3.385 14.248 5.430 1.00 96.69 321 ALA A N 1
ATOM 2592 C CA . ALA A 1 321 ? -2.217 13.553 4.884 1.00 96.69 321 ALA A CA 1
ATOM 2593 C C . ALA A 1 321 ? -1.689 14.225 3.596 1.00 96.69 321 ALA A C 1
ATOM 2595 O O . ALA A 1 321 ? -0.511 14.541 3.523 1.00 96.69 321 ALA A O 1
ATOM 2596 N N . ILE A 1 322 ? -2.558 14.576 2.633 1.00 96.50 322 ILE A N 1
ATOM 2597 C CA . ILE A 1 322 ? -2.174 15.308 1.394 1.00 96.50 322 ILE A CA 1
ATOM 2598 C C . ILE A 1 322 ? -1.819 16.794 1.661 1.00 96.50 322 ILE A C 1
ATOM 2600 O O . ILE A 1 322 ? -1.548 17.566 0.743 1.00 96.50 322 ILE A O 1
ATOM 2604 N N . ARG A 1 323 ? -1.971 17.295 2.887 1.00 94.81 323 ARG A N 1
ATOM 2605 C CA . ARG A 1 323 ? -1.510 18.641 3.262 1.00 94.81 323 ARG A CA 1
ATOM 2606 C C . ARG A 1 323 ? -0.124 18.582 3.894 1.00 94.81 323 ARG A C 1
ATOM 2608 O O . ARG A 1 323 ? 0.635 19.525 3.711 1.00 94.81 323 ARG A O 1
ATOM 2615 N N . LEU A 1 324 ? 0.137 17.535 4.673 1.00 91.75 324 LEU A N 1
ATOM 2616 C CA . LEU A 1 324 ? 1.426 17.292 5.315 1.00 91.75 324 LEU A CA 1
ATOM 2617 C C . LEU A 1 324 ? 2.483 16.812 4.314 1.00 91.75 324 LEU A C 1
ATOM 2619 O O . LEU A 1 324 ? 3.664 17.064 4.528 1.00 91.75 324 LEU A O 1
ATOM 2623 N N . CYS A 1 325 ? 2.046 16.136 3.249 1.00 87.50 325 CYS A N 1
ATOM 2624 C CA . CYS A 1 325 ? 2.864 15.771 2.097 1.00 87.50 325 CYS A CA 1
ATOM 2625 C C . CYS A 1 325 ? 2.747 16.797 0.966 1.00 87.50 325 CYS A C 1
ATOM 2627 O O . CYS A 1 325 ? 3.777 17.055 0.309 1.00 87.50 325 CYS A O 1
#

Foldseek 3Di:
DAADPVQVVQCVVQVADRVQVVVVQVLLVVLLVLLCVLLVPPAAEEEHEDQVCCVPLVDQWDWDWDDDPVHIHIYIYGNPPGNLNVGDLQPDSLLSNLVSQLVVLLVVLCCVLPVVPVVVVVVCVQWWLQSQLLSLQLSCLQFVQNQLSNLLSLLVSLCVNLVNDFDPLLSSLQSLLLSCLSNLFAAPDPVLVSVLVSCVVRVDLCLSSLPRSSDQPSSQHWHHASDPVPIATQTTSVVSVVLSVLSSCCSVVVAPPVRSVVVRVVNRRDRDDDPVVSLVRSVVSHDVSSNSSGDPVSLVVNLVVLVPRPPVRSSVRSNVSSVSD

Radius of gyration: 19.4 Å; chains: 1; bounding box: 57×42×54 Å

pLDDT: mean 90.72, std 6.46, range [61.59, 97.94]